Protein AF-A0A1G0P6M3-F1 (afdb_monomer_lite)

Structure (mmCIF, N/CA/C/O backbone):
data_AF-A0A1G0P6M3-F1
#
_entry.id   AF-A0A1G0P6M3-F1
#
loop_
_atom_site.group_PDB
_atom_site.id
_atom_site.type_symbol
_atom_site.label_atom_id
_atom_site.label_alt_id
_atom_site.label_comp_id
_atom_site.label_asym_id
_atom_site.label_entity_id
_atom_site.label_seq_id
_atom_site.pdbx_PDB_ins_code
_atom_site.Cartn_x
_atom_site.Cartn_y
_atom_site.Cartn_z
_atom_site.occupancy
_atom_site.B_iso_or_equiv
_atom_site.auth_seq_id
_atom_site.auth_comp_id
_atom_site.auth_asym_id
_atom_site.auth_atom_id
_atom_site.pdbx_PDB_model_num
ATOM 1 N N . MET A 1 1 ? -24.451 -35.781 43.330 1.00 34.53 1 MET A N 1
ATOM 2 C CA . MET A 1 1 ? -22.995 -35.915 43.121 1.00 34.53 1 MET A CA 1
ATOM 3 C C . MET A 1 1 ? -22.766 -36.505 41.735 1.00 34.53 1 MET A C 1
ATOM 5 O O . MET A 1 1 ? -23.291 -37.573 41.474 1.00 34.53 1 MET A O 1
ATOM 9 N N . PHE A 1 2 ? -22.020 -35.764 40.909 1.00 31.41 2 PHE A N 1
ATOM 10 C CA . PHE A 1 2 ? -21.260 -36.154 39.708 1.00 31.41 2 PHE A CA 1
ATOM 11 C C . PHE A 1 2 ? -21.960 -36.547 38.384 1.00 31.41 2 PHE A C 1
ATOM 13 O O . PHE A 1 2 ? -22.435 -37.658 38.202 1.00 31.41 2 PHE A O 1
ATOM 20 N N . LEU A 1 3 ? -21.919 -35.559 37.470 1.00 29.33 3 LEU A N 1
ATOM 21 C CA . LEU A 1 3 ? -21.536 -35.568 36.042 1.00 29.33 3 LEU A CA 1
ATOM 22 C C . LEU A 1 3 ? -21.858 -36.792 35.150 1.00 29.33 3 LEU A C 1
ATOM 24 O O . LEU A 1 3 ? -21.319 -37.871 35.391 1.00 29.33 3 LEU A O 1
ATOM 28 N N . PRO A 1 4 ? -22.514 -36.594 33.986 1.00 37.00 4 PRO A N 1
ATOM 29 C CA . PRO A 1 4 ? -22.271 -37.426 32.815 1.00 37.00 4 PRO A CA 1
ATOM 30 C C . PRO A 1 4 ? -20.978 -36.972 32.113 1.00 37.00 4 PRO A C 1
ATOM 32 O O . PRO A 1 4 ? -20.748 -35.782 31.882 1.00 37.00 4 PRO A O 1
ATOM 35 N N . ALA A 1 5 ? -20.110 -37.933 31.809 1.00 37.41 5 ALA A N 1
ATOM 36 C CA . ALA A 1 5 ? -18.807 -37.715 31.202 1.00 37.41 5 ALA A CA 1
ATOM 37 C C . ALA A 1 5 ? -18.913 -37.306 29.721 1.00 37.41 5 ALA A C 1
ATOM 39 O O . ALA A 1 5 ? -19.426 -38.043 28.886 1.00 37.41 5 ALA A O 1
ATOM 40 N N . LEU A 1 6 ? -18.384 -36.112 29.455 1.00 31.34 6 LEU A N 1
ATOM 41 C CA . LEU A 1 6 ? -17.618 -35.676 28.286 1.00 31.34 6 LEU A CA 1
ATOM 42 C C . LEU A 1 6 ? -18.072 -36.130 26.883 1.00 31.34 6 LEU A C 1
ATOM 44 O O . LEU A 1 6 ? -17.654 -37.142 26.328 1.00 31.34 6 LEU A O 1
ATOM 48 N N . LEU A 1 7 ? -18.825 -35.222 26.270 1.00 31.16 7 LEU A N 1
ATOM 49 C CA . LEU A 1 7 ? -18.953 -34.999 24.837 1.00 31.16 7 LEU A CA 1
ATOM 50 C C . LEU A 1 7 ? -17.569 -34.652 24.237 1.00 31.16 7 LEU A C 1
ATOM 52 O O . LEU A 1 7 ? -17.084 -33.538 24.423 1.00 31.16 7 LEU A O 1
ATOM 56 N N . ILE A 1 8 ? -16.925 -35.574 23.517 1.00 36.03 8 ILE A N 1
ATOM 57 C CA . ILE A 1 8 ? -15.799 -35.233 22.631 1.00 36.03 8 ILE A CA 1
ATOM 58 C C . ILE A 1 8 ? -16.368 -35.082 21.222 1.00 36.03 8 ILE A C 1
ATOM 60 O O . ILE A 1 8 ? -16.547 -36.050 20.485 1.00 36.03 8 ILE A O 1
ATOM 64 N N . ILE A 1 9 ? -16.682 -33.837 20.869 1.00 35.47 9 ILE A N 1
ATOM 65 C CA . ILE A 1 9 ? -16.852 -33.422 19.480 1.00 35.47 9 ILE A CA 1
ATOM 66 C C . ILE A 1 9 ? -15.465 -33.521 18.843 1.00 35.47 9 ILE A C 1
ATOM 68 O O . ILE A 1 9 ? -14.569 -32.738 19.156 1.00 35.47 9 ILE A O 1
ATOM 72 N N . LEU A 1 10 ? -15.293 -34.499 17.956 1.00 28.73 10 LEU A N 1
ATOM 73 C CA . LEU A 1 10 ? -14.217 -34.539 16.970 1.00 28.73 10 LEU A CA 1
ATOM 74 C C . LEU A 1 10 ? -14.401 -33.347 16.015 1.00 28.73 10 LEU A C 1
ATOM 76 O O . LEU A 1 10 ? -14.939 -33.474 14.918 1.00 28.73 10 LEU A O 1
ATOM 80 N N . LEU A 1 11 ? -13.967 -32.165 16.456 1.00 30.17 11 LEU A N 1
ATOM 81 C CA . LEU A 1 11 ? -13.560 -31.085 15.568 1.00 30.17 11 LEU A CA 1
ATOM 82 C C . LEU A 1 11 ? -12.305 -31.588 14.858 1.00 30.17 11 LEU A C 1
ATOM 84 O O . LEU A 1 11 ? -11.187 -31.468 15.358 1.00 30.17 11 LEU A O 1
ATOM 88 N N . GLY A 1 12 ? -12.520 -32.242 13.718 1.00 26.50 12 GLY A N 1
ATOM 89 C CA . GLY A 1 12 ? -11.465 -32.527 12.766 1.00 26.50 12 GLY A CA 1
ATOM 90 C C . GLY A 1 12 ? -10.834 -31.204 12.361 1.00 26.50 12 GLY A C 1
ATOM 91 O O . GLY A 1 12 ? -11.419 -30.438 11.599 1.00 26.50 12 GLY A O 1
ATOM 92 N N . PHE A 1 13 ? -9.653 -30.942 12.913 1.00 29.77 13 PHE A N 1
ATOM 93 C CA . PHE A 1 13 ? -8.708 -29.955 12.427 1.00 29.77 13 PHE A CA 1
ATOM 94 C C . PHE A 1 13 ? -8.372 -30.292 10.971 1.00 29.77 13 PHE A C 1
ATOM 96 O O . PHE A 1 13 ? -7.413 -31.004 10.689 1.00 29.77 13 PHE A O 1
ATOM 103 N N . TYR A 1 14 ? -9.167 -29.785 10.032 1.00 28.17 14 TYR A N 1
ATOM 104 C CA . TYR A 1 14 ? -8.679 -29.539 8.685 1.00 28.17 14 TYR A CA 1
ATOM 105 C C . TYR A 1 14 ? -7.839 -28.271 8.761 1.00 28.17 14 TYR A C 1
ATOM 107 O O . TYR A 1 14 ? -8.322 -27.152 8.606 1.00 28.17 14 TYR A O 1
ATOM 115 N N . THR A 1 15 ? -6.555 -28.461 9.049 1.00 30.02 15 THR A N 1
ATOM 116 C CA . THR A 1 15 ? -5.523 -27.538 8.593 1.00 30.02 15 THR A CA 1
ATOM 117 C C . THR A 1 15 ? -5.709 -27.394 7.086 1.00 30.02 15 THR A C 1
ATOM 119 O O . THR A 1 15 ? -5.548 -28.370 6.353 1.00 30.02 15 THR A O 1
ATOM 122 N N . ILE A 1 16 ? -6.121 -26.214 6.629 1.00 33.50 16 ILE A N 1
ATOM 123 C CA . ILE A 1 16 ? -6.192 -25.890 5.205 1.00 33.50 16 ILE A CA 1
ATOM 124 C C . ILE A 1 16 ? -4.749 -25.867 4.697 1.00 33.50 16 ILE A C 1
ATOM 126 O O . ILE A 1 16 ? -4.047 -24.867 4.801 1.00 33.50 16 ILE A O 1
ATOM 130 N N . THR A 1 17 ? -4.288 -27.014 4.215 1.00 34.75 17 THR A N 1
ATOM 131 C CA . THR A 1 17 ? -3.097 -27.146 3.385 1.00 34.75 17 THR A CA 1
ATOM 132 C C . THR A 1 17 ? -3.438 -26.624 1.993 1.00 34.75 17 THR A C 1
ATOM 134 O O . THR A 1 17 ? -4.327 -27.169 1.339 1.00 34.75 17 THR A O 1
ATOM 137 N N . ASP A 1 18 ? -2.754 -25.560 1.575 1.00 37.81 18 ASP A N 1
ATOM 138 C CA . ASP A 1 18 ? -2.438 -25.202 0.186 1.00 37.81 18 ASP A CA 1
ATOM 139 C C . ASP A 1 18 ? -3.505 -25.504 -0.882 1.00 37.81 18 ASP A C 1
ATOM 141 O O . ASP A 1 18 ? -3.275 -26.254 -1.833 1.00 37.81 18 ASP A O 1
ATOM 145 N N . TYR A 1 19 ? -4.670 -24.861 -0.790 1.00 30.41 19 TYR A N 1
ATOM 146 C CA . TYR A 1 19 ? -5.580 -24.801 -1.933 1.00 30.41 19 TYR A CA 1
ATOM 147 C C . TYR A 1 19 ? -5.098 -23.728 -2.924 1.00 30.41 19 TYR A C 1
ATOM 149 O O . TYR A 1 19 ? -5.388 -22.543 -2.760 1.00 30.41 19 TYR A O 1
ATOM 157 N N . LYS A 1 20 ? -4.365 -24.143 -3.966 1.00 29.14 20 LYS A N 1
ATOM 158 C CA . LYS A 1 20 ? -4.113 -23.327 -5.167 1.00 29.14 20 LYS A CA 1
ATOM 159 C C . L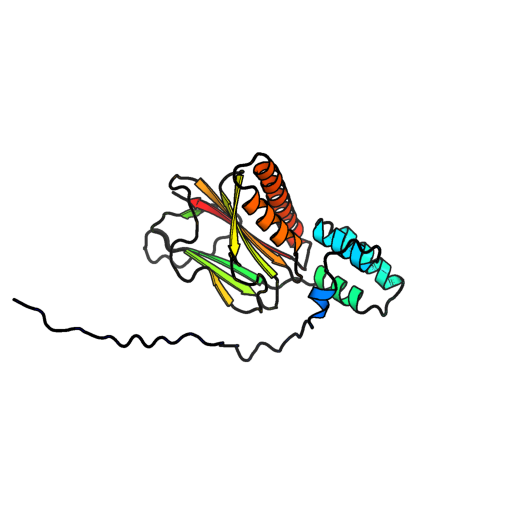YS A 1 20 ? -5.263 -23.531 -6.166 1.00 29.14 20 LYS A C 1
ATOM 161 O O . LYS A 1 20 ? -5.433 -24.648 -6.655 1.00 29.14 20 LYS A O 1
ATOM 166 N N . PRO A 1 21 ? -6.062 -22.499 -6.493 1.00 30.80 21 PRO A N 1
ATOM 167 C CA . PRO A 1 21 ? -7.111 -22.620 -7.500 1.00 30.80 21 PRO A CA 1
ATOM 168 C C . PRO A 1 21 ? -6.521 -22.924 -8.892 1.00 30.80 21 PRO A C 1
ATOM 170 O O . PRO A 1 21 ? -5.518 -22.314 -9.264 1.00 30.80 21 PRO A O 1
ATOM 173 N N . PRO A 1 22 ? -7.165 -23.781 -9.704 1.00 31.17 22 PRO A N 1
ATOM 174 C CA . PRO A 1 22 ? -6.645 -24.278 -10.987 1.00 31.17 22 PRO A CA 1
ATOM 175 C C . PRO A 1 22 ? -6.626 -23.256 -12.145 1.00 31.17 22 PRO A C 1
ATOM 177 O O . PRO A 1 22 ? -6.426 -23.638 -13.292 1.00 31.17 22 PRO A O 1
ATOM 180 N N . TRP A 1 23 ? -6.824 -21.965 -11.867 1.00 36.28 23 TRP A N 1
ATOM 181 C CA . TRP A 1 23 ? -6.894 -20.889 -12.873 1.00 36.28 23 TRP A CA 1
ATOM 182 C C . TRP A 1 23 ? -5.759 -19.869 -12.751 1.00 36.28 23 TRP A C 1
ATOM 184 O O . TRP A 1 23 ? -5.733 -18.887 -13.488 1.00 36.28 23 TRP A O 1
ATOM 194 N N . VAL A 1 24 ? -4.831 -20.077 -11.815 1.00 31.64 24 VAL A N 1
ATOM 195 C CA . VAL A 1 24 ? -3.578 -19.325 -11.785 1.00 31.64 24 VAL A CA 1
ATOM 196 C C . VAL A 1 24 ? -2.659 -19.995 -12.800 1.00 31.64 24 VAL A C 1
ATOM 198 O O . VAL A 1 24 ? -1.843 -20.843 -12.454 1.00 31.64 24 VAL A O 1
ATOM 201 N N . GLU A 1 25 ? -2.829 -19.664 -14.082 1.00 28.89 25 GLU A N 1
ATOM 202 C CA . GLU A 1 25 ? -1.683 -19.748 -14.981 1.00 28.89 25 GLU A CA 1
ATOM 203 C C . GLU A 1 25 ? -0.606 -18.880 -14.342 1.00 28.89 25 GLU A C 1
ATOM 205 O O . GLU A 1 25 ? -0.812 -17.682 -14.129 1.00 28.89 25 GLU A O 1
ATOM 210 N N . ASP A 1 26 ? 0.496 -19.518 -13.950 1.00 33.72 26 ASP A N 1
ATOM 211 C CA . ASP A 1 26 ? 1.680 -18.853 -13.446 1.00 33.72 26 ASP A CA 1
ATOM 212 C C . ASP A 1 26 ? 2.116 -17.830 -14.501 1.00 33.72 26 ASP A C 1
ATOM 214 O O . ASP A 1 26 ? 2.904 -18.125 -15.405 1.00 33.72 26 ASP A O 1
ATOM 218 N N . ALA A 1 27 ? 1.641 -16.591 -14.376 1.00 33.53 27 ALA A N 1
ATOM 219 C CA . ALA A 1 27 ? 2.378 -15.448 -14.857 1.00 33.53 27 ALA A CA 1
ATOM 220 C C . ALA A 1 27 ? 3.661 -15.447 -14.026 1.00 33.53 27 ALA A C 1
ATOM 222 O O . ALA A 1 27 ? 3.744 -14.819 -12.971 1.00 33.53 27 ALA A O 1
ATOM 223 N N . LYS A 1 28 ? 4.634 -16.249 -14.474 1.00 30.81 28 LYS A N 1
ATOM 224 C CA . LYS A 1 28 ? 6.001 -16.278 -13.980 1.00 30.81 28 LYS A CA 1
ATOM 225 C C . LYS A 1 28 ? 6.575 -14.891 -14.222 1.00 30.81 28 LYS A C 1
ATOM 227 O O . LYS A 1 28 ? 7.285 -14.653 -15.194 1.00 30.81 28 LYS A O 1
ATOM 232 N N . ILE A 1 29 ? 6.291 -13.973 -13.308 1.00 38.84 29 ILE A N 1
ATOM 233 C CA . ILE A 1 29 ? 7.259 -12.959 -12.940 1.00 38.84 29 ILE A CA 1
ATOM 234 C C . ILE A 1 29 ? 8.379 -13.780 -12.306 1.00 38.84 29 ILE A C 1
ATOM 236 O O . ILE A 1 29 ? 8.325 -14.146 -11.136 1.00 38.84 29 ILE A O 1
ATOM 240 N N . THR A 1 30 ? 9.317 -14.222 -13.141 1.00 36.12 30 THR A N 1
ATOM 241 C CA . THR A 1 30 ? 10.581 -14.788 -12.678 1.00 36.12 30 THR A CA 1
ATOM 242 C C . THR A 1 30 ? 11.175 -13.853 -11.628 1.00 36.12 30 THR A C 1
ATOM 244 O O . THR A 1 30 ? 11.128 -12.643 -11.848 1.00 36.12 30 THR A O 1
ATOM 247 N N . ASP A 1 31 ? 11.775 -14.420 -10.574 1.00 46.91 31 ASP A N 1
ATOM 248 C CA . ASP A 1 31 ? 12.555 -13.821 -9.458 1.00 46.91 31 ASP A CA 1
ATOM 249 C C . ASP A 1 31 ? 13.459 -12.614 -9.785 1.00 46.91 31 ASP A C 1
ATOM 251 O O . ASP A 1 31 ? 14.025 -11.986 -8.899 1.00 46.91 31 ASP A O 1
ATOM 255 N N . LYS A 1 32 ? 13.628 -12.267 -11.061 1.00 39.59 32 LYS A N 1
ATOM 256 C CA . LYS A 1 32 ? 14.423 -11.138 -11.534 1.00 39.59 32 LYS A CA 1
ATOM 257 C C . LYS A 1 32 ? 13.950 -9.786 -10.994 1.00 39.59 32 LYS A C 1
ATOM 259 O O . LYS A 1 32 ? 14.778 -8.896 -10.874 1.00 39.59 32 LYS A O 1
ATOM 264 N N . SER A 1 33 ? 12.670 -9.615 -10.647 1.00 43.09 33 SER A N 1
ATOM 265 C CA . SER A 1 33 ? 12.172 -8.357 -10.060 1.00 43.09 33 SER A CA 1
ATOM 266 C C . SER A 1 33 ? 12.866 -8.001 -8.746 1.00 43.09 33 SER A C 1
ATOM 268 O O . SER A 1 33 ? 13.212 -6.843 -8.526 1.00 43.09 33 SER A O 1
ATOM 270 N N . ASP A 1 34 ? 13.108 -9.010 -7.911 1.00 45.16 34 ASP A N 1
ATOM 271 C CA . ASP A 1 34 ? 13.634 -8.845 -6.552 1.00 45.16 34 ASP A CA 1
ATOM 272 C C . ASP A 1 34 ? 15.156 -8.605 -6.578 1.00 45.16 34 ASP A C 1
ATOM 274 O O . ASP A 1 34 ? 15.737 -8.062 -5.637 1.00 45.16 34 ASP A O 1
ATOM 278 N N . VAL A 1 35 ? 15.794 -8.975 -7.696 1.00 42.69 35 VAL A N 1
ATOM 279 C CA . VAL A 1 35 ? 17.211 -8.724 -7.992 1.00 42.69 35 VAL A CA 1
ATOM 280 C C . VAL A 1 35 ? 17.433 -7.300 -8.509 1.00 42.69 35 VAL A C 1
ATOM 282 O O . VAL A 1 35 ? 18.453 -6.696 -8.188 1.00 42.69 35 VAL A O 1
ATOM 285 N N . ILE A 1 36 ? 16.497 -6.751 -9.293 1.00 48.56 36 ILE A N 1
ATOM 286 C CA . ILE A 1 36 ? 16.677 -5.442 -9.947 1.00 48.56 36 ILE A CA 1
ATOM 287 C C . ILE A 1 36 ? 16.557 -4.283 -8.942 1.00 48.56 36 ILE A C 1
ATOM 289 O O . ILE A 1 36 ? 17.289 -3.306 -9.065 1.00 48.56 36 ILE A O 1
ATOM 293 N N . ILE A 1 37 ? 15.695 -4.403 -7.924 1.00 50.09 37 ILE A N 1
ATOM 294 C CA . ILE A 1 37 ? 15.527 -3.393 -6.863 1.00 50.09 37 ILE A CA 1
ATOM 295 C C . ILE A 1 37 ? 16.204 -3.901 -5.582 1.00 50.09 37 ILE A C 1
ATOM 297 O O . ILE A 1 37 ? 15.561 -4.247 -4.589 1.00 50.09 37 ILE A O 1
ATOM 301 N N . SER A 1 38 ? 17.530 -4.036 -5.621 1.00 42.09 38 SER A N 1
ATOM 302 C CA . SER A 1 38 ? 18.326 -4.417 -4.450 1.00 42.09 38 SER A CA 1
ATOM 303 C C . SER A 1 38 ? 19.105 -3.215 -3.909 1.00 42.09 38 SER A C 1
ATOM 305 O O . SER A 1 38 ? 19.651 -2.424 -4.675 1.00 42.09 38 SER A O 1
ATOM 307 N N . ASN A 1 39 ? 19.110 -3.060 -2.580 1.00 44.56 39 ASN A N 1
ATOM 308 C CA . ASN A 1 39 ? 19.741 -1.946 -1.872 1.00 44.56 39 ASN A CA 1
ATOM 309 C C . ASN A 1 39 ? 21.261 -1.948 -2.080 1.00 44.56 39 ASN A C 1
ATOM 311 O O . ASN A 1 39 ? 22.001 -2.596 -1.340 1.00 44.56 39 ASN A O 1
ATOM 315 N N . SER A 1 40 ? 21.729 -1.163 -3.039 1.00 41.22 40 SER A N 1
ATOM 316 C CA . SER A 1 40 ? 23.087 -0.633 -3.036 1.00 41.22 40 SER A CA 1
ATOM 317 C C . SER A 1 40 ? 23.092 0.725 -3.720 1.00 41.22 40 SER A C 1
ATOM 319 O O . SER A 1 40 ? 22.383 0.911 -4.707 1.00 41.22 40 SER A O 1
ATOM 321 N N . GLU A 1 41 ? 23.901 1.656 -3.208 1.00 49.25 41 GLU A N 1
ATOM 322 C CA . GLU A 1 41 ? 24.341 2.846 -3.942 1.00 49.25 41 GLU A CA 1
ATOM 323 C C . GLU A 1 41 ? 25.134 2.387 -5.175 1.00 49.25 41 GLU A C 1
ATOM 325 O O . GLU A 1 41 ? 26.362 2.350 -5.193 1.00 49.25 41 GLU A O 1
ATOM 330 N N . ASP A 1 42 ? 24.407 1.935 -6.188 1.00 56.41 42 ASP A N 1
ATOM 331 C CA . ASP A 1 42 ? 24.940 1.576 -7.483 1.00 56.41 42 ASP A CA 1
ATOM 332 C C . ASP A 1 42 ? 24.742 2.777 -8.410 1.00 56.41 42 ASP A C 1
ATOM 334 O O . ASP A 1 42 ? 23.632 3.282 -8.587 1.00 56.41 42 ASP A O 1
ATOM 338 N N . ASN A 1 43 ? 25.842 3.253 -8.993 1.00 61.06 43 ASN A N 1
ATOM 339 C CA . ASN A 1 43 ? 25.828 4.345 -9.965 1.00 61.06 43 ASN A CA 1
ATOM 340 C C . ASN A 1 43 ? 25.314 3.897 -11.346 1.00 61.06 43 ASN A C 1
ATOM 342 O O . ASN A 1 43 ? 25.282 4.708 -12.278 1.00 61.06 43 ASN A O 1
ATOM 346 N N . SER A 1 44 ? 24.924 2.627 -11.498 1.00 72.12 44 SER A N 1
ATOM 347 C CA . SER A 1 44 ? 24.223 2.123 -12.676 1.00 72.12 44 SER A CA 1
ATOM 348 C C . SER A 1 44 ? 22.872 2.819 -12.892 1.00 72.12 44 SER A C 1
ATOM 350 O O . SER A 1 44 ? 22.247 3.349 -11.971 1.00 72.12 44 SER A O 1
ATOM 352 N N . VAL A 1 45 ? 22.390 2.789 -14.137 1.00 73.50 45 VAL A N 1
ATOM 353 C CA . VAL A 1 45 ? 21.060 3.304 -14.514 1.00 73.50 45 VAL A CA 1
ATOM 354 C C . VAL A 1 45 ? 19.964 2.636 -13.670 1.00 73.50 45 VAL A C 1
ATOM 356 O O . VAL A 1 45 ? 19.078 3.308 -13.152 1.00 73.50 45 VAL A O 1
ATOM 359 N N . THR A 1 46 ? 20.072 1.327 -13.428 1.00 70.31 46 THR A N 1
ATOM 360 C CA . THR A 1 46 ? 19.158 0.561 -12.565 1.00 70.31 46 THR A CA 1
ATOM 361 C C . THR A 1 46 ? 19.216 0.977 -11.092 1.00 70.31 46 THR A C 1
ATOM 363 O O . THR A 1 46 ? 18.174 1.016 -10.433 1.00 70.31 46 THR A O 1
ATOM 366 N N . GLY A 1 47 ? 20.394 1.347 -10.579 1.00 72.31 47 GLY A N 1
ATOM 367 C CA . GLY A 1 47 ? 20.548 1.879 -9.223 1.00 72.31 47 GLY A CA 1
ATOM 368 C C . GLY A 1 47 ? 19.891 3.252 -9.055 1.00 72.31 47 GLY A C 1
ATOM 369 O O . GLY A 1 47 ? 19.149 3.473 -8.097 1.00 72.31 47 GLY A O 1
ATOM 370 N N . LYS A 1 48 ? 20.054 4.148 -10.039 1.00 79.25 48 LYS A N 1
ATOM 371 C CA . LYS A 1 48 ? 19.355 5.448 -10.064 1.00 79.25 48 LYS A CA 1
ATOM 372 C C . LYS A 1 48 ? 17.836 5.291 -10.106 1.00 79.25 48 LYS A C 1
ATOM 374 O O . LYS A 1 48 ? 17.145 5.917 -9.308 1.00 79.25 48 LYS A O 1
ATOM 379 N N . ILE A 1 49 ? 17.325 4.422 -10.980 1.00 81.38 49 ILE A N 1
ATOM 380 C CA . ILE A 1 49 ? 15.887 4.126 -11.075 1.00 81.38 49 ILE A CA 1
ATOM 381 C C . ILE A 1 49 ? 15.353 3.598 -9.739 1.00 81.38 49 ILE A C 1
ATOM 383 O O . ILE A 1 49 ? 14.302 4.037 -9.276 1.00 81.38 49 ILE A O 1
ATOM 387 N N . SER A 1 50 ? 16.092 2.696 -9.091 1.00 74.94 50 SER A N 1
ATOM 388 C CA . SER A 1 50 ? 15.709 2.149 -7.785 1.00 74.94 50 SER A CA 1
ATOM 389 C C . SER A 1 50 ? 15.643 3.231 -6.704 1.00 74.94 50 SER A C 1
ATOM 391 O O . SER A 1 50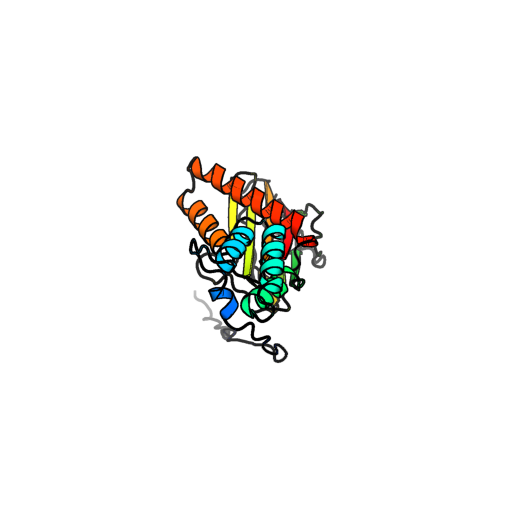 ? 14.702 3.234 -5.911 1.00 74.94 50 SER A O 1
ATOM 393 N N . ASN A 1 51 ? 16.577 4.189 -6.706 1.00 76.31 51 ASN A N 1
ATOM 394 C CA . ASN A 1 51 ? 16.542 5.339 -5.799 1.00 76.31 51 ASN A CA 1
ATOM 395 C C . ASN A 1 51 ? 15.316 6.229 -6.051 1.00 76.31 51 ASN A C 1
ATOM 397 O O . ASN A 1 51 ? 14.613 6.559 -5.103 1.00 76.31 51 ASN A O 1
ATOM 401 N N . PHE A 1 52 ? 14.994 6.544 -7.309 1.00 81.69 52 PHE A N 1
ATOM 402 C CA . PHE A 1 52 ? 13.788 7.316 -7.629 1.00 81.69 52 PHE A CA 1
ATOM 403 C C . PHE A 1 52 ? 12.504 6.607 -7.173 1.00 81.69 52 PHE A C 1
ATOM 405 O O . PHE A 1 52 ? 11.637 7.226 -6.559 1.00 81.69 52 PHE A O 1
ATOM 412 N N . ILE A 1 53 ? 12.397 5.291 -7.388 1.00 77.88 53 ILE A N 1
ATOM 413 C CA . ILE A 1 53 ? 11.262 4.480 -6.910 1.00 77.88 53 ILE A CA 1
ATOM 414 C C . ILE A 1 53 ? 11.173 4.509 -5.377 1.00 77.88 53 ILE A C 1
ATOM 416 O O . ILE A 1 53 ? 10.089 4.732 -4.818 1.00 77.88 53 ILE A O 1
ATOM 420 N N . ARG A 1 54 ? 12.308 4.314 -4.693 1.00 72.44 54 ARG A N 1
ATOM 421 C CA . ARG A 1 54 ? 12.407 4.417 -3.231 1.00 72.44 54 ARG A CA 1
ATOM 422 C C . ARG A 1 54 ? 11.926 5.777 -2.751 1.00 72.44 54 ARG A C 1
ATOM 424 O O . ARG A 1 54 ? 11.135 5.838 -1.814 1.00 72.44 54 ARG A O 1
ATOM 431 N N . ASP A 1 55 ? 12.350 6.849 -3.404 1.00 72.69 55 ASP A N 1
ATOM 432 C CA . ASP A 1 55 ? 12.084 8.223 -2.977 1.00 72.69 55 ASP A CA 1
ATOM 433 C C . ASP A 1 55 ? 10.694 8.717 -3.428 1.00 72.69 55 ASP A C 1
ATOM 435 O O . ASP A 1 55 ? 10.174 9.697 -2.896 1.00 72.69 55 ASP A O 1
ATOM 439 N N . GLY A 1 56 ? 9.994 7.925 -4.254 1.00 71.88 56 GLY A N 1
ATOM 440 C CA . GLY A 1 56 ? 8.609 8.182 -4.680 1.00 71.88 56 GLY A CA 1
ATOM 441 C C . GLY A 1 56 ? 8.537 9.142 -5.855 1.00 71.88 56 GLY A C 1
ATOM 442 O O . GLY A 1 56 ? 7.500 9.747 -6.114 1.00 71.88 56 GLY A O 1
ATOM 443 N N . GLU A 1 57 ? 9.661 9.283 -6.549 1.00 79.50 57 GLU A N 1
ATOM 444 C CA . GLU A 1 57 ? 9.869 10.124 -7.715 1.00 79.50 57 GLU A CA 1
ATOM 445 C C . GLU A 1 57 ? 9.619 9.288 -8.982 1.00 79.50 57 GLU A C 1
ATOM 447 O O . GLU A 1 57 ? 10.501 9.084 -9.816 1.00 79.50 57 GLU A O 1
ATOM 452 N N . TYR A 1 58 ? 8.405 8.745 -9.113 1.00 79.69 58 TYR A N 1
ATOM 453 C CA . TYR A 1 58 ? 8.057 7.787 -10.172 1.00 79.69 58 TYR A CA 1
ATOM 454 C C . TYR A 1 58 ? 8.194 8.350 -11.586 1.00 79.69 58 TYR A C 1
ATOM 456 O O . TYR A 1 58 ? 8.613 7.627 -12.490 1.00 79.69 58 TYR A O 1
ATOM 464 N N . ASP A 1 59 ? 7.916 9.640 -11.767 1.00 83.75 59 ASP A N 1
ATOM 465 C CA . ASP A 1 59 ? 8.117 10.326 -13.044 1.00 83.75 59 ASP A CA 1
ATOM 466 C C . ASP A 1 59 ? 9.595 10.341 -13.448 1.00 83.75 59 ASP A C 1
ATOM 468 O O . ASP A 1 59 ? 9.926 10.087 -14.607 1.00 83.75 59 ASP A O 1
ATOM 472 N N . LEU A 1 60 ? 10.498 10.583 -12.490 1.00 87.00 60 LEU A N 1
ATOM 473 C CA . LEU A 1 60 ? 11.942 10.555 -12.735 1.00 87.00 60 LEU A CA 1
ATOM 474 C C . LEU A 1 60 ? 12.424 9.130 -13.018 1.00 87.00 60 LEU A C 1
ATOM 476 O O . LEU A 1 60 ? 13.226 8.921 -13.929 1.00 87.00 60 LEU A O 1
ATOM 480 N N . ALA A 1 61 ? 11.881 8.136 -12.307 1.00 86.75 61 ALA A N 1
ATOM 481 C CA . ALA A 1 61 ? 12.150 6.727 -12.585 1.00 86.75 61 ALA A CA 1
ATOM 482 C C . ALA A 1 61 ? 11.745 6.340 -14.019 1.00 86.75 61 ALA A C 1
ATOM 484 O O . ALA A 1 61 ? 12.531 5.715 -14.731 1.00 86.75 61 ALA A O 1
ATOM 485 N N . LEU A 1 62 ? 10.546 6.736 -14.461 1.00 88.38 62 LEU A N 1
ATOM 486 C CA . LEU A 1 62 ? 10.054 6.474 -15.816 1.00 88.38 62 LEU A CA 1
ATOM 487 C C . LEU A 1 62 ? 10.904 7.168 -16.884 1.00 88.38 62 LEU A C 1
ATOM 489 O O . LEU A 1 62 ? 11.287 6.521 -17.859 1.00 88.38 62 LEU A O 1
ATOM 493 N N . GLN A 1 63 ? 11.258 8.440 -16.683 1.00 91.31 63 GLN A N 1
ATOM 494 C CA . GLN A 1 63 ? 12.127 9.175 -17.608 1.00 91.31 63 GLN A CA 1
ATOM 495 C C . GLN A 1 63 ? 13.491 8.495 -17.777 1.00 91.31 63 GLN A C 1
ATOM 497 O O . GLN A 1 63 ? 13.972 8.342 -18.902 1.00 91.31 63 GLN A O 1
ATOM 502 N N . GLU A 1 64 ? 14.103 8.048 -16.678 1.00 91.25 64 GLU A N 1
ATOM 503 C CA . GLU A 1 64 ? 15.401 7.369 -16.718 1.00 91.25 64 GLU A CA 1
ATOM 504 C C . GLU A 1 64 ? 15.305 6.004 -17.426 1.00 91.25 64 GLU A C 1
ATOM 506 O O . GLU A 1 64 ? 16.170 5.664 -18.237 1.00 91.25 64 GLU A O 1
ATOM 511 N N . ILE A 1 65 ? 14.217 5.253 -17.208 1.00 89.56 65 ILE A N 1
ATOM 512 C CA . ILE A 1 65 ? 13.942 4.000 -17.931 1.00 89.56 65 ILE A CA 1
ATOM 513 C C . ILE A 1 65 ? 13.797 4.253 -19.436 1.00 89.56 65 ILE A C 1
ATOM 515 O O . ILE A 1 65 ? 14.395 3.537 -20.242 1.00 89.56 65 ILE A O 1
ATOM 519 N N . GLU A 1 66 ? 13.014 5.257 -19.833 1.00 92.50 66 GLU A N 1
ATOM 520 C CA . GLU A 1 66 ? 12.799 5.594 -21.243 1.00 92.50 66 GLU A CA 1
ATOM 521 C C . GLU A 1 66 ? 14.091 6.032 -21.934 1.00 92.50 66 GLU A C 1
ATOM 523 O O . GLU A 1 66 ? 14.330 5.662 -23.085 1.00 92.50 66 GLU A O 1
ATOM 528 N N . ASN A 1 67 ? 14.938 6.800 -21.247 1.00 92.56 67 ASN A N 1
ATOM 529 C CA . ASN A 1 67 ? 16.238 7.205 -21.772 1.00 92.56 67 ASN A CA 1
ATOM 530 C C . ASN A 1 67 ? 17.168 5.999 -21.940 1.00 92.56 67 ASN A C 1
ATOM 532 O O . ASN A 1 67 ? 17.721 5.812 -23.025 1.00 92.56 67 ASN A O 1
ATOM 536 N N . GLY A 1 68 ? 17.250 5.120 -20.938 1.00 89.00 68 GLY A N 1
ATOM 537 C CA . GLY A 1 68 ? 18.032 3.887 -21.041 1.00 89.00 68 GLY A CA 1
ATOM 538 C C . GLY A 1 68 ? 17.548 2.957 -22.162 1.00 89.00 68 GLY A C 1
ATOM 539 O O . GLY A 1 68 ? 18.363 2.368 -22.866 1.00 89.00 68 GLY A O 1
ATOM 540 N N . LEU A 1 69 ? 16.234 2.874 -22.405 1.00 90.88 69 LEU A N 1
ATOM 541 C CA . LEU A 1 69 ? 15.666 2.091 -23.514 1.00 90.88 69 LEU A CA 1
ATOM 542 C C . LEU A 1 69 ? 15.886 2.723 -24.896 1.00 90.88 69 LEU A C 1
ATOM 544 O O . LEU A 1 69 ? 15.837 2.002 -25.893 1.00 90.88 69 LEU A O 1
ATOM 548 N N . LYS A 1 70 ? 16.119 4.040 -24.990 1.00 93.50 70 LYS A N 1
ATOM 549 C CA . LYS A 1 70 ? 16.545 4.683 -26.248 1.00 93.50 70 LYS A CA 1
ATOM 550 C C . LYS A 1 70 ? 17.993 4.327 -26.586 1.00 93.50 70 LYS A C 1
ATOM 552 O O . LYS A 1 70 ? 18.301 4.143 -27.761 1.00 93.50 70 LYS A O 1
ATOM 557 N N . GLU A 1 71 ? 18.856 4.236 -25.576 1.00 91.88 71 GLU A N 1
ATOM 558 C CA . GLU A 1 71 ? 20.276 3.893 -25.735 1.00 91.88 71 GLU A CA 1
ATOM 559 C C . GLU A 1 71 ? 20.492 2.392 -25.972 1.00 91.88 71 GLU A C 1
ATOM 561 O O . GLU A 1 71 ? 21.236 2.013 -26.877 1.00 91.88 71 GLU A O 1
ATOM 566 N N . ASP A 1 72 ? 19.796 1.538 -25.216 1.00 90.44 72 ASP A N 1
ATOM 567 C CA . ASP A 1 72 ? 19.790 0.082 -25.385 1.00 90.44 72 ASP A CA 1
ATOM 568 C C . ASP A 1 72 ? 18.349 -0.466 -25.445 1.00 90.44 72 ASP A C 1
ATOM 570 O O . ASP A 1 72 ? 17.794 -0.945 -24.447 1.00 90.44 72 ASP A O 1
ATOM 574 N N . PRO A 1 73 ? 17.728 -0.474 -26.641 1.00 91.94 73 PRO A N 1
ATOM 575 C CA . PRO A 1 73 ? 16.383 -1.011 -26.827 1.00 91.94 73 PRO A CA 1
ATOM 576 C C . PRO A 1 73 ? 16.265 -2.515 -26.568 1.00 91.94 73 PRO A C 1
ATOM 578 O O . PRO A 1 73 ? 15.145 -3.035 -26.535 1.00 91.94 73 PRO A O 1
ATOM 581 N N . ALA A 1 74 ? 17.371 -3.258 -26.445 1.00 89.31 74 ALA A N 1
ATOM 582 C CA . ALA A 1 74 ? 17.352 -4.694 -26.178 1.00 89.31 74 ALA A CA 1
ATOM 583 C C . ALA A 1 74 ? 17.339 -5.013 -24.675 1.00 89.31 74 ALA A C 1
ATOM 585 O O . ALA A 1 74 ? 16.962 -6.134 -24.321 1.00 89.31 74 ALA A O 1
ATOM 586 N N . ASN A 1 75 ? 17.651 -4.039 -23.814 1.00 84.06 75 ASN A N 1
ATOM 587 C CA . ASN A 1 75 ? 17.768 -4.218 -22.372 1.00 84.06 75 ASN A CA 1
ATOM 588 C C . ASN A 1 75 ? 16.498 -4.836 -21.755 1.00 84.06 75 ASN A C 1
ATOM 590 O O . ASN A 1 75 ? 15.425 -4.224 -21.730 1.00 84.06 75 ASN A O 1
ATOM 594 N N . SER A 1 76 ? 16.600 -6.077 -21.269 1.00 83.38 76 SER A N 1
ATOM 595 C CA . SER A 1 76 ? 15.454 -6.800 -20.707 1.00 83.38 76 SER A CA 1
ATOM 596 C C . SER A 1 76 ? 14.987 -6.221 -19.378 1.00 83.38 76 SER A C 1
ATOM 598 O O . SER A 1 76 ? 13.790 -6.237 -19.098 1.00 83.38 76 SER A O 1
ATOM 600 N N . ASP A 1 77 ? 15.911 -5.704 -18.575 1.00 80.88 77 ASP A N 1
ATOM 601 C CA . ASP A 1 77 ? 15.635 -5.293 -17.201 1.00 80.88 77 ASP A CA 1
ATOM 602 C C . ASP A 1 77 ? 14.897 -3.954 -17.191 1.00 80.88 77 ASP A C 1
ATOM 604 O O . ASP A 1 77 ? 13.873 -3.812 -16.521 1.00 80.88 77 ASP A O 1
ATOM 608 N N . LEU A 1 78 ? 15.310 -3.019 -18.054 1.00 84.06 78 LEU A N 1
ATOM 609 C CA . LEU A 1 78 ? 14.591 -1.762 -18.265 1.00 84.06 78 LEU A CA 1
ATOM 610 C C . LEU A 1 78 ? 13.184 -1.981 -18.838 1.00 84.06 78 LEU A C 1
ATOM 612 O O . LEU A 1 78 ? 12.247 -1.299 -18.431 1.00 84.06 78 LEU A O 1
ATOM 616 N N . LYS A 1 79 ? 12.983 -2.969 -19.723 1.00 84.69 79 LYS A N 1
ATOM 617 C CA . LYS A 1 79 ? 11.636 -3.326 -20.218 1.00 84.69 79 LYS A CA 1
ATOM 618 C C . LYS A 1 79 ? 10.736 -3.875 -19.115 1.00 84.69 79 LYS A C 1
ATOM 620 O O . LYS A 1 79 ? 9.535 -3.582 -19.094 1.00 84.69 79 LYS A O 1
ATOM 625 N N . ILE A 1 80 ? 11.301 -4.681 -18.216 1.00 81.69 80 ILE A N 1
ATOM 626 C CA . ILE A 1 80 ? 10.584 -5.214 -17.054 1.00 81.69 80 ILE A CA 1
ATOM 627 C C . ILE A 1 80 ? 10.176 -4.059 -16.135 1.00 81.69 80 ILE A C 1
ATOM 629 O O . ILE A 1 80 ? 8.991 -3.941 -15.824 1.00 81.69 80 ILE A O 1
ATOM 633 N N . LEU A 1 81 ? 11.110 -3.171 -15.782 1.00 79.94 81 LEU A N 1
ATOM 634 C CA . LEU A 1 81 ? 10.841 -1.992 -14.950 1.00 79.94 81 LEU A CA 1
ATOM 635 C C . LEU A 1 81 ? 9.803 -1.059 -15.584 1.00 79.94 81 LEU A C 1
ATOM 637 O O . LEU A 1 81 ? 8.843 -0.664 -14.923 1.00 79.94 81 LEU A O 1
ATOM 641 N N . HIS A 1 82 ? 9.932 -0.787 -16.885 1.00 85.31 82 HIS A N 1
ATOM 642 C CA . HIS A 1 82 ? 8.955 0.000 -17.635 1.00 85.31 82 HIS A CA 1
ATOM 643 C C . HIS A 1 82 ? 7.555 -0.606 -17.512 1.00 85.31 82 HIS A C 1
ATOM 645 O O . HIS A 1 82 ? 6.593 0.078 -17.173 1.00 85.31 82 HIS A O 1
ATOM 651 N N . THR A 1 83 ? 7.431 -1.917 -17.736 1.00 81.19 83 THR A N 1
ATOM 652 C CA . THR A 1 83 ? 6.149 -2.626 -17.608 1.00 81.19 83 THR A CA 1
ATOM 653 C C . THR A 1 83 ? 5.609 -2.557 -16.181 1.00 81.19 83 THR A C 1
ATOM 655 O O . THR A 1 83 ? 4.399 -2.437 -15.990 1.00 81.19 83 THR A O 1
ATOM 658 N N . MET A 1 84 ? 6.484 -2.624 -15.174 1.00 78.38 84 MET A N 1
ATOM 659 C CA . MET A 1 84 ? 6.071 -2.577 -13.775 1.00 78.38 84 MET A CA 1
ATOM 660 C C . MET A 1 84 ? 5.459 -1.239 -13.379 1.00 78.38 84 MET A C 1
ATOM 662 O O . MET A 1 84 ? 4.465 -1.234 -12.655 1.00 78.38 84 MET A O 1
ATOM 666 N N . LEU A 1 85 ? 6.026 -0.136 -13.869 1.00 79.50 85 LEU A N 1
ATOM 667 C CA . LEU A 1 85 ? 5.556 1.211 -13.555 1.00 79.50 85 LEU A CA 1
ATOM 668 C C . LEU A 1 85 ? 4.379 1.650 -14.435 1.00 79.50 85 LEU A C 1
ATOM 670 O O . LEU A 1 85 ? 3.539 2.412 -13.973 1.00 79.50 85 LEU A O 1
ATOM 674 N N . THR A 1 86 ? 4.258 1.133 -15.662 1.00 79.62 86 THR A N 1
ATOM 675 C CA . THR A 1 86 ? 3.229 1.579 -16.626 1.00 79.62 86 THR A CA 1
ATOM 676 C C . THR A 1 86 ? 1.974 0.702 -16.689 1.00 79.62 86 THR A C 1
ATOM 678 O O . THR A 1 86 ? 0.946 1.134 -17.215 1.00 79.62 86 THR A O 1
ATOM 681 N N . LYS A 1 87 ? 1.992 -0.522 -16.140 1.00 80.88 87 LYS A N 1
ATOM 682 C CA . LYS A 1 87 ? 0.824 -1.422 -16.155 1.00 80.88 87 LYS A CA 1
ATOM 683 C C . LYS A 1 87 ? 0.036 -1.387 -14.846 1.00 80.88 87 LYS A C 1
ATOM 685 O O . LYS A 1 87 ? 0.561 -1.748 -13.793 1.00 80.88 87 LYS A O 1
ATOM 690 N N . LYS A 1 88 ? -1.269 -1.090 -14.951 1.00 80.75 88 LYS A N 1
ATOM 691 C CA . LYS A 1 88 ? -2.174 -0.990 -13.795 1.00 80.75 88 LYS A CA 1
ATOM 692 C C . LYS A 1 88 ? -2.190 -2.279 -12.970 1.00 80.75 88 LYS A C 1
ATOM 694 O O . LYS A 1 88 ? -2.497 -3.343 -13.513 1.00 80.75 88 LYS A O 1
ATOM 699 N N . LEU A 1 89 ? -1.872 -2.176 -11.683 1.00 82.44 89 LEU A N 1
ATOM 700 C CA . LEU A 1 89 ? -1.975 -3.240 -10.695 1.00 82.44 89 LEU A CA 1
ATOM 701 C C . LEU A 1 89 ? -3.455 -3.537 -10.451 1.00 82.44 89 LEU A C 1
ATOM 703 O O . LEU A 1 89 ? -4.227 -2.661 -10.057 1.00 82.44 89 LEU A O 1
ATOM 707 N N . LYS A 1 90 ? -3.867 -4.773 -10.735 1.00 84.50 90 LYS A N 1
ATOM 708 C CA . LYS A 1 90 ? -5.260 -5.197 -10.560 1.00 84.50 90 LYS A CA 1
ATOM 709 C C . LYS A 1 90 ? -5.453 -5.799 -9.178 1.00 84.50 90 LYS A C 1
ATOM 711 O O . LYS A 1 90 ? -5.197 -6.986 -8.970 1.00 84.50 90 LYS A O 1
ATOM 716 N N . ILE A 1 91 ? -5.948 -4.980 -8.261 1.00 84.00 91 ILE A N 1
ATOM 717 C CA . ILE A 1 91 ? -6.269 -5.385 -6.900 1.00 84.00 91 ILE A CA 1
ATOM 718 C C . ILE A 1 91 ? -7.511 -4.640 -6.411 1.00 84.00 91 ILE A C 1
ATOM 720 O O . ILE A 1 91 ? -7.670 -3.450 -6.665 1.00 84.00 91 ILE A O 1
ATOM 724 N N . ASP A 1 92 ? -8.394 -5.366 -5.733 1.00 85.38 92 ASP A N 1
ATOM 725 C CA . ASP A 1 92 ? -9.596 -4.839 -5.103 1.00 85.38 92 ASP A CA 1
ATOM 726 C C . ASP A 1 92 ? -9.473 -4.962 -3.589 1.00 85.38 92 ASP A C 1
ATOM 728 O O . ASP A 1 92 ? -9.144 -6.025 -3.050 1.00 85.38 92 ASP A O 1
ATOM 732 N N . PHE A 1 93 ? -9.839 -3.896 -2.893 1.00 85.44 93 PHE A N 1
ATOM 733 C CA . PHE A 1 93 ? -9.877 -3.851 -1.442 1.00 85.44 93 PHE A CA 1
ATOM 734 C C . PHE A 1 93 ? -11.264 -3.436 -0.985 1.00 85.44 93 PHE A C 1
ATOM 736 O O . PHE A 1 93 ? -11.824 -2.480 -1.513 1.00 85.44 93 PHE A O 1
ATOM 743 N N . LYS A 1 94 ? -11.835 -4.155 -0.019 1.00 84.62 94 LYS A N 1
ATOM 744 C CA . LYS A 1 94 ? -13.177 -3.874 0.504 1.00 84.62 94 LYS A CA 1
ATOM 745 C C . LYS A 1 94 ? -13.195 -4.013 2.009 1.00 84.62 94 LYS A C 1
ATOM 747 O O . LYS A 1 94 ? -13.041 -5.122 2.524 1.00 84.62 94 LYS A O 1
ATOM 752 N N . PHE A 1 95 ? -13.429 -2.915 2.712 1.00 82.56 95 PHE A N 1
ATOM 753 C CA . PHE A 1 95 ? -13.763 -2.970 4.129 1.00 82.56 95 PHE A CA 1
ATOM 754 C C . PHE A 1 95 ? -15.236 -3.358 4.298 1.00 82.56 95 PHE A C 1
ATOM 756 O O . PHE A 1 95 ? -16.118 -2.766 3.676 1.00 82.56 95 PHE A O 1
ATOM 763 N N . ASN A 1 96 ? -15.490 -4.374 5.120 1.00 81.50 96 ASN A N 1
ATOM 764 C CA . ASN A 1 96 ? -16.812 -4.913 5.414 1.00 81.50 96 ASN A CA 1
ATOM 765 C C . ASN A 1 96 ? -17.060 -4.794 6.917 1.00 81.50 96 ASN A C 1
ATOM 767 O O . ASN A 1 96 ? -16.170 -5.105 7.707 1.00 81.50 96 ASN A O 1
ATOM 771 N N . TYR A 1 97 ? -18.266 -4.394 7.315 1.00 79.31 97 TYR A N 1
ATOM 772 C CA . TYR A 1 97 ? -18.648 -4.279 8.722 1.00 79.31 97 TYR A CA 1
ATOM 773 C C . TYR A 1 97 ? -20.144 -4.545 8.933 1.00 79.31 97 TYR A C 1
ATOM 775 O O . TYR A 1 97 ? -20.935 -4.430 7.991 1.00 79.31 97 TYR A O 1
ATOM 783 N N . LEU A 1 98 ? -20.516 -4.911 10.163 1.00 78.44 98 LEU A N 1
ATOM 784 C CA . LEU A 1 98 ? -21.878 -5.264 10.580 1.00 78.44 98 LEU A CA 1
ATOM 785 C C . LEU A 1 98 ? -22.279 -4.471 11.842 1.00 78.44 98 LEU A C 1
ATOM 787 O O . LEU A 1 98 ? -22.041 -4.937 12.952 1.00 78.44 98 LEU A O 1
ATOM 791 N N . PRO A 1 99 ? -22.893 -3.285 11.717 1.00 72.94 99 PRO A N 1
ATOM 792 C CA . PRO A 1 99 ? -23.183 -2.443 12.874 1.00 72.94 99 PRO A CA 1
ATOM 793 C C . PRO A 1 99 ? -24.312 -3.004 13.761 1.00 72.94 99 PRO A C 1
ATOM 795 O O . PRO A 1 99 ? -25.373 -3.404 13.266 1.00 72.94 99 PRO A O 1
ATOM 798 N N . ALA A 1 100 ? -24.109 -2.969 15.081 1.00 67.38 100 ALA A N 1
ATOM 799 C CA . ALA A 1 100 ? -25.072 -3.305 16.135 1.00 67.38 100 ALA A CA 1
ATOM 800 C C . ALA A 1 100 ? -25.665 -4.727 16.059 1.00 67.38 100 ALA A C 1
ATOM 802 O O . ALA A 1 100 ? -26.812 -4.937 16.465 1.00 67.38 100 ALA A O 1
ATOM 803 N N . GLN A 1 101 ? -24.928 -5.690 15.486 1.00 61.78 101 GLN A N 1
ATOM 804 C CA . GLN A 1 101 ? -25.336 -7.097 15.282 1.00 61.78 101 GLN A CA 1
ATOM 805 C C . GLN A 1 101 ? -26.684 -7.306 14.560 1.00 61.78 101 GLN A C 1
ATOM 807 O O . GLN A 1 101 ? -27.146 -8.438 14.393 1.00 61.78 101 GLN A O 1
ATOM 812 N N . LYS A 1 102 ? -27.326 -6.238 14.080 1.00 57.25 102 LYS A N 1
ATOM 813 C CA . LYS A 1 102 ? -28.470 -6.335 13.183 1.00 57.25 102 LYS A CA 1
ATOM 814 C C . LYS A 1 102 ? -27.905 -6.749 11.836 1.00 57.25 102 LYS A C 1
ATOM 816 O O . LYS A 1 102 ? -26.987 -6.107 11.340 1.00 57.25 102 LYS A O 1
ATOM 821 N N . TYR A 1 103 ? -28.444 -7.827 11.265 1.00 46.31 103 TYR A N 1
ATOM 822 C CA . TYR A 1 103 ? -28.120 -8.322 9.923 1.00 46.31 103 TYR A CA 1
ATOM 823 C C . TYR A 1 103 ? -28.445 -7.242 8.874 1.00 46.31 103 TYR A C 1
ATOM 825 O O . TYR A 1 103 ? -29.476 -7.257 8.209 1.00 46.31 103 TYR A O 1
ATOM 833 N N . ILE A 1 104 ? -27.571 -6.252 8.766 1.00 47.06 104 ILE A N 1
ATOM 834 C CA . ILE A 1 104 ? -27.521 -5.274 7.698 1.00 47.06 104 ILE A CA 1
ATOM 835 C C . ILE A 1 104 ? -26.314 -5.714 6.896 1.00 47.06 104 ILE A C 1
ATOM 837 O O . ILE A 1 104 ? -25.192 -5.702 7.397 1.00 47.06 104 ILE A O 1
ATOM 841 N N . THR A 1 105 ? -26.578 -6.199 5.688 1.00 45.88 105 THR A N 1
ATOM 842 C CA . THR A 1 105 ? -25.587 -6.690 4.736 1.00 45.88 105 THR A CA 1
ATOM 843 C C . THR A 1 105 ? -24.360 -5.787 4.739 1.00 45.88 105 THR A C 1
ATOM 845 O O . THR A 1 105 ? -24.510 -4.565 4.677 1.00 45.88 105 THR A O 1
ATOM 848 N N . SER A 1 106 ? -23.176 -6.400 4.815 1.00 54.22 106 SER A N 1
ATOM 849 C CA . SER A 1 106 ? -21.874 -5.736 4.739 1.00 54.22 106 SER A CA 1
ATOM 850 C C . SER A 1 106 ? -21.924 -4.558 3.767 1.00 54.22 106 SER A C 1
ATOM 852 O O . SER A 1 106 ? -22.079 -4.755 2.557 1.00 54.22 106 SER A O 1
ATOM 854 N N . LYS A 1 107 ? -21.830 -3.330 4.277 1.00 55.75 107 LYS A N 1
ATOM 855 C CA . LYS A 1 107 ? -21.677 -2.172 3.400 1.00 55.75 107 LYS A CA 1
ATOM 856 C C . LYS A 1 107 ? -20.225 -2.139 2.947 1.00 55.75 107 LYS A C 1
ATOM 858 O O . LYS A 1 107 ? -19.331 -2.083 3.786 1.00 55.75 107 LYS A O 1
ATOM 863 N N . ASN A 1 108 ? -20.010 -2.183 1.632 1.00 55.44 108 ASN A N 1
ATOM 864 C CA . ASN A 1 108 ? -18.729 -1.776 1.069 1.00 55.44 108 ASN A CA 1
ATOM 865 C C . ASN A 1 108 ? -18.575 -0.292 1.374 1.00 55.44 108 ASN A C 1
ATOM 867 O O . ASN A 1 108 ? -19.455 0.505 1.042 1.00 55.44 108 ASN A O 1
ATOM 871 N N . VAL A 1 109 ? -17.497 0.046 2.060 1.00 55.50 109 VAL A N 1
ATOM 872 C CA . VAL A 1 109 ? -17.208 1.425 2.425 1.00 55.50 109 VAL A CA 1
ATOM 873 C C . VAL A 1 109 ? -16.455 2.059 1.271 1.00 55.50 109 VAL A C 1
ATOM 875 O O . VAL A 1 109 ? -15.505 1.468 0.768 1.00 55.50 109 VAL A O 1
ATOM 878 N N . ASP A 1 110 ? -16.914 3.224 0.835 1.00 58.66 110 ASP A N 1
ATOM 879 C CA . ASP A 1 110 ? -16.168 4.062 -0.097 1.00 58.66 110 ASP A CA 1
ATOM 880 C C . ASP A 1 110 ? -15.142 4.909 0.674 1.00 58.66 110 ASP A C 1
ATOM 882 O O . ASP A 1 110 ? -15.381 5.284 1.827 1.00 58.66 110 ASP A O 1
ATOM 886 N N . GLU A 1 111 ? -14.018 5.236 0.038 1.00 58.28 111 GLU A N 1
ATOM 887 C CA . GLU A 1 111 ? -12.848 5.906 0.640 1.00 58.28 111 GLU A CA 1
ATOM 888 C C . GLU A 1 111 ? -13.173 7.293 1.229 1.00 58.28 111 GLU A C 1
ATOM 890 O O . GLU A 1 111 ? -12.424 7.846 2.038 1.00 58.28 111 GLU A O 1
ATOM 895 N N . SER A 1 112 ? -14.323 7.848 0.839 1.00 55.75 112 SER A N 1
ATOM 896 C CA . SER A 1 112 ? -14.836 9.167 1.207 1.00 55.75 112 SER A CA 1
ATOM 897 C C . SER A 1 112 ? -15.698 9.199 2.482 1.00 55.75 112 SER A C 1
ATOM 899 O O . SER A 1 112 ? -16.067 10.282 2.942 1.00 55.75 112 SER A O 1
ATOM 901 N N . THR A 1 113 ? -16.041 8.045 3.071 1.00 65.88 113 THR A N 1
ATOM 902 C CA . THR A 1 113 ? -17.028 7.965 4.166 1.00 65.88 113 THR A CA 1
ATOM 903 C C . THR A 1 113 ? -16.377 7.716 5.529 1.00 65.88 113 THR A C 1
ATOM 905 O O . THR A 1 113 ? -15.626 6.760 5.700 1.00 65.88 113 THR A O 1
ATOM 908 N N . PHE A 1 114 ? -16.725 8.528 6.536 1.00 70.12 114 PHE A N 1
ATOM 909 C CA . PHE A 1 114 ? -16.405 8.238 7.938 1.00 70.12 114 PHE A CA 1
ATOM 910 C C . PHE A 1 114 ? -17.396 7.218 8.505 1.00 70.12 114 PHE A C 1
ATOM 912 O O . PHE A 1 114 ? -18.604 7.462 8.514 1.00 70.12 114 PHE A O 1
ATOM 919 N N . LEU A 1 115 ? -16.892 6.094 9.009 1.00 74.06 115 LEU A N 1
ATOM 920 C CA . LEU A 1 115 ? -17.709 5.099 9.714 1.00 74.06 115 LEU A CA 1
ATOM 921 C C . LEU A 1 115 ? -17.632 5.310 11.222 1.00 74.06 115 LEU A C 1
ATOM 923 O O . LEU A 1 115 ? -16.551 5.596 11.722 1.00 74.06 115 LEU A O 1
ATOM 927 N N . SER A 1 116 ? -18.722 5.077 11.947 1.00 78.31 116 SER A N 1
ATOM 928 C CA . SER A 1 116 ? -18.652 4.816 13.389 1.00 78.31 116 SER A CA 1
ATOM 929 C C . SER A 1 116 ? -18.595 3.307 13.616 1.00 78.31 116 SER A C 1
ATOM 931 O O . SER A 1 116 ? -19.424 2.577 13.068 1.00 78.31 116 SER A O 1
ATOM 933 N N . LEU A 1 117 ? -17.609 2.853 14.387 1.00 79.25 117 LEU A N 1
ATOM 934 C CA . LEU A 1 117 ? -17.431 1.459 14.794 1.00 79.25 117 LEU A CA 1
ATOM 935 C C . LEU A 1 117 ? -17.317 1.390 16.314 1.00 79.25 117 LEU A C 1
ATOM 937 O O . LEU A 1 117 ? -16.612 2.191 16.924 1.00 79.25 117 LEU A O 1
ATOM 941 N N . THR A 1 118 ? -17.962 0.396 16.904 1.00 79.00 118 THR A N 1
ATOM 942 C CA . THR A 1 118 ? -17.799 0.018 18.307 1.00 79.00 118 THR A CA 1
ATOM 943 C C . THR A 1 118 ? -17.036 -1.301 18.401 1.00 79.00 118 THR A C 1
ATOM 945 O O . THR A 1 118 ? -16.951 -2.072 17.443 1.00 79.00 118 THR A O 1
ATOM 948 N N . LYS A 1 119 ? -16.530 -1.611 19.594 1.00 77.19 119 LYS A N 1
ATOM 949 C CA . LYS A 1 119 ? -15.928 -2.918 19.925 1.00 77.19 119 LYS A CA 1
ATOM 950 C C . LYS A 1 119 ? -16.837 -4.130 19.693 1.00 77.19 119 LYS A C 1
ATOM 952 O O . LYS A 1 119 ? -16.354 -5.242 19.532 1.00 77.19 119 LYS A O 1
ATOM 957 N N . GLU A 1 120 ? -18.150 -3.930 19.653 1.00 78.81 120 GLU A N 1
ATOM 958 C CA . GLU A 1 120 ? -19.117 -5.013 19.452 1.00 78.81 120 GLU A CA 1
ATOM 959 C C . GLU A 1 120 ? -19.410 -5.287 17.971 1.00 78.81 120 GLU A C 1
ATOM 961 O O . GLU A 1 120 ? -20.043 -6.298 17.656 1.00 78.81 120 GLU A O 1
ATOM 966 N N . ASP A 1 121 ? -18.954 -4.417 17.065 1.00 79.50 121 ASP A N 1
ATOM 967 C CA . ASP A 1 121 ? -19.231 -4.526 15.637 1.00 79.50 121 ASP A CA 1
ATOM 968 C C . ASP A 1 121 ? -18.248 -5.496 14.955 1.00 79.50 121 ASP A C 1
ATOM 970 O O . ASP A 1 121 ? -17.039 -5.260 14.961 1.00 79.50 121 ASP A O 1
ATOM 974 N N . PRO A 1 122 ? -18.720 -6.578 14.304 1.00 80.88 122 PRO A N 1
ATOM 975 C CA . PRO A 1 122 ? -17.884 -7.371 13.412 1.00 80.88 122 PRO A CA 1
ATOM 976 C C . PRO A 1 122 ? -17.388 -6.546 12.223 1.00 80.88 122 PRO A C 1
ATOM 978 O O . PRO A 1 122 ? -18.189 -5.918 11.526 1.00 80.88 122 PRO A O 1
ATOM 981 N N . TYR A 1 123 ? -16.095 -6.635 11.911 1.00 81.69 123 TYR A N 1
ATOM 982 C CA . TYR A 1 123 ? -15.515 -6.051 10.701 1.00 81.69 123 TYR A CA 1
ATOM 983 C C . TYR A 1 123 ? -14.363 -6.891 10.14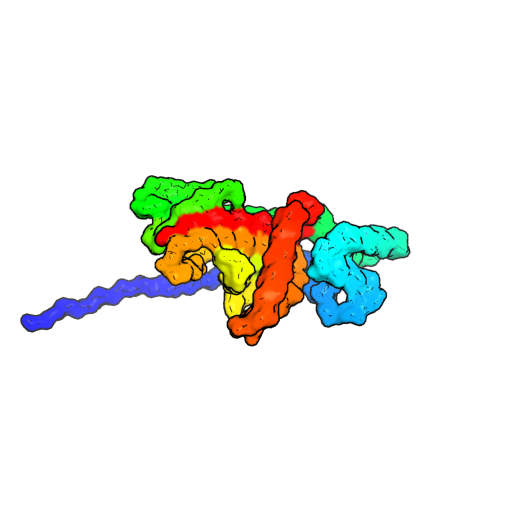2 1.00 81.69 123 TYR A C 1
ATOM 985 O O . TYR A 1 123 ? -13.661 -7.589 10.871 1.00 81.69 123 TYR A O 1
ATOM 993 N N . TRP A 1 124 ? -14.174 -6.836 8.824 1.00 83.00 124 TRP A N 1
ATOM 994 C CA . TRP A 1 124 ? -13.068 -7.487 8.123 1.00 83.00 124 TRP A CA 1
ATOM 995 C C . TRP A 1 124 ? -12.759 -6.784 6.801 1.00 83.00 124 TRP A C 1
ATOM 997 O O . TRP A 1 124 ? -13.630 -6.234 6.124 1.00 83.00 124 TRP A O 1
ATOM 1007 N N . LEU A 1 125 ? -11.505 -6.866 6.385 1.00 83.38 125 LEU A N 1
ATOM 1008 C CA . LEU A 1 125 ? -11.041 -6.423 5.084 1.00 83.38 125 LEU A CA 1
ATOM 1009 C C . LEU A 1 125 ? -11.009 -7.620 4.132 1.00 83.38 125 LEU A C 1
ATOM 1011 O O . LEU A 1 125 ? -10.456 -8.667 4.452 1.00 83.38 125 LEU A O 1
ATOM 1015 N N . THR A 1 126 ? -11.608 -7.474 2.958 1.00 86.12 126 THR A N 1
ATOM 1016 C CA . THR A 1 126 ? -11.457 -8.423 1.855 1.00 86.12 126 THR A CA 1
ATOM 1017 C C . THR A 1 126 ? -10.498 -7.825 0.845 1.00 86.12 126 THR A C 1
ATOM 1019 O O . THR A 1 126 ? -10.736 -6.725 0.351 1.00 86.12 126 THR A O 1
ATOM 1022 N N . ILE A 1 127 ? -9.448 -8.564 0.519 1.00 86.12 127 ILE A N 1
ATOM 1023 C CA . ILE A 1 127 ? -8.469 -8.191 -0.496 1.00 86.12 127 ILE A CA 1
ATOM 1024 C C . ILE A 1 127 ? -8.526 -9.237 -1.593 1.00 86.12 127 ILE A C 1
ATOM 1026 O O . ILE A 1 127 ? -8.524 -10.434 -1.304 1.00 86.12 127 ILE A O 1
ATOM 1030 N N . HIS A 1 128 ? -8.590 -8.797 -2.841 1.00 89.69 128 HIS A N 1
ATOM 1031 C CA . HIS A 1 128 ? -8.556 -9.667 -4.003 1.00 89.69 128 HIS A CA 1
ATOM 1032 C C . HIS A 1 128 ? -7.561 -9.117 -5.018 1.00 89.69 128 HIS A C 1
ATOM 1034 O O . HIS A 1 128 ? -7.833 -8.110 -5.661 1.00 89.69 128 HIS A O 1
ATOM 1040 N N . SER A 1 129 ? -6.412 -9.775 -5.157 1.00 87.31 129 SER A N 1
ATOM 1041 C CA . SER A 1 129 ? -5.429 -9.435 -6.187 1.00 87.31 129 SER A CA 1
ATOM 1042 C C . SER A 1 129 ? -5.497 -10.437 -7.327 1.00 87.31 129 SER A C 1
ATOM 1044 O O . SER A 1 129 ? -5.565 -11.645 -7.097 1.00 87.31 129 SER A O 1
ATOM 1046 N N . PHE A 1 130 ? -5.433 -9.944 -8.559 1.00 85.75 130 PHE A N 1
ATOM 1047 C CA . PHE A 1 130 ? -5.400 -10.785 -9.757 1.00 85.75 130 PHE A CA 1
ATOM 1048 C C . PHE A 1 130 ? -3.972 -11.163 -10.171 1.00 85.75 130 PHE A C 1
ATOM 1050 O O . PHE A 1 130 ? -3.782 -11.896 -11.139 1.00 85.75 130 PHE A O 1
ATOM 1057 N N . GLU A 1 131 ? -2.967 -10.650 -9.463 1.00 84.06 131 GLU A N 1
ATOM 1058 C CA . GLU A 1 131 ? -1.552 -10.890 -9.730 1.00 84.06 131 GLU A CA 1
ATOM 1059 C C . GLU A 1 131 ? -0.717 -10.856 -8.440 1.00 84.06 131 GLU A C 1
ATOM 1061 O O . GLU A 1 131 ? -1.179 -10.395 -7.392 1.00 84.06 131 GLU A O 1
ATOM 1066 N N . LYS A 1 132 ? 0.515 -11.370 -8.514 1.00 86.06 132 LYS A N 1
ATOM 1067 C CA . LYS A 1 132 ? 1.495 -11.302 -7.423 1.00 86.06 132 LYS A CA 1
ATOM 1068 C C . LYS A 1 132 ? 1.857 -9.836 -7.141 1.00 86.06 132 LYS A C 1
ATOM 1070 O O . LY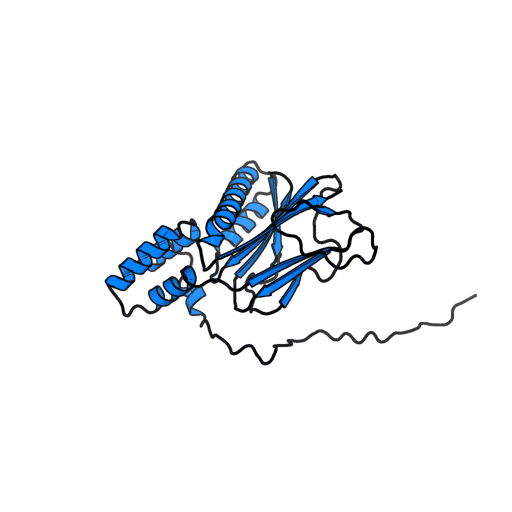S A 1 132 ? 2.140 -9.088 -8.076 1.00 86.06 132 LYS A O 1
ATOM 1075 N N . CYS A 1 133 ? 1.867 -9.437 -5.872 1.00 86.12 133 CYS A N 1
ATOM 1076 C CA . CYS A 1 133 ? 2.194 -8.076 -5.440 1.00 86.12 133 CYS A CA 1
ATOM 1077 C C . CYS A 1 133 ? 2.783 -8.055 -4.023 1.00 86.12 133 CYS A C 1
ATOM 1079 O O . CYS A 1 133 ? 2.724 -9.047 -3.306 1.00 86.12 133 CYS A O 1
ATOM 1081 N N . TYR A 1 134 ? 3.309 -6.913 -3.603 1.00 87.00 134 TYR A N 1
ATOM 1082 C CA . TYR A 1 134 ? 3.760 -6.644 -2.242 1.00 87.00 134 TYR A CA 1
ATOM 1083 C C . TYR A 1 134 ? 2.712 -5.797 -1.538 1.00 87.00 134 TYR A C 1
ATOM 1085 O O . TYR A 1 134 ? 2.350 -4.738 -2.044 1.00 87.00 134 TYR A O 1
ATOM 1093 N N . LEU A 1 135 ? 2.196 -6.279 -0.411 1.00 87.19 135 LEU A N 1
ATOM 1094 C CA . LEU A 1 135 ? 1.043 -5.711 0.274 1.00 87.19 135 LEU A CA 1
ATOM 1095 C C . LEU A 1 135 ? 1.419 -5.253 1.683 1.00 87.19 135 LEU A C 1
ATOM 1097 O O . LEU A 1 135 ? 1.998 -6.008 2.464 1.00 87.19 135 LEU A O 1
ATOM 1101 N N . TYR A 1 136 ? 1.000 -4.039 2.023 1.00 87.25 136 TYR A N 1
ATOM 1102 C CA . TYR A 1 136 ? 1.177 -3.447 3.340 1.00 87.25 136 TYR A CA 1
ATOM 1103 C C . TYR A 1 136 ? -0.142 -2.857 3.821 1.00 87.25 136 TYR A C 1
ATOM 1105 O O . TYR A 1 136 ? -0.803 -2.114 3.097 1.00 87.25 136 TYR A O 1
ATOM 1113 N N . LEU A 1 137 ? -0.520 -3.165 5.058 1.00 87.50 137 LEU A N 1
ATOM 1114 C CA . LEU A 1 137 ? -1.687 -2.573 5.707 1.00 87.50 137 LEU A CA 1
ATOM 1115 C C . LEU A 1 137 ? -1.235 -1.828 6.950 1.00 87.50 137 LEU A C 1
ATOM 1117 O O . LEU A 1 137 ? -0.844 -2.448 7.936 1.00 87.50 137 LEU A O 1
ATOM 1121 N N . PHE A 1 138 ? -1.311 -0.506 6.905 1.00 86.88 138 PHE A N 1
ATOM 1122 C CA . PHE A 1 138 ? -1.007 0.373 8.021 1.00 86.88 138 PHE A CA 1
ATOM 1123 C C . PHE A 1 138 ? -2.290 0.849 8.688 1.00 86.88 138 PHE A C 1
ATOM 1125 O O . PHE A 1 138 ? -3.263 1.193 8.021 1.00 86.88 138 PHE A O 1
ATOM 1132 N N . GLN A 1 139 ? -2.262 0.931 10.009 1.00 87.31 139 GLN A N 1
ATOM 1133 C CA . GLN A 1 139 ? -3.238 1.637 10.819 1.00 87.31 139 GLN A CA 1
ATOM 1134 C C . GLN A 1 139 ? -2.584 2.854 11.433 1.00 87.31 139 GLN A C 1
ATOM 1136 O O . GLN A 1 139 ? -1.522 2.755 12.039 1.00 87.31 139 GLN A O 1
ATOM 1141 N N . ILE A 1 140 ? -3.262 3.980 11.305 1.00 85.00 140 ILE A N 1
ATOM 1142 C CA . ILE A 1 140 ? -2.821 5.275 11.788 1.00 85.00 140 ILE A CA 1
ATOM 1143 C C . ILE A 1 140 ? -3.850 5.768 12.793 1.00 85.00 140 ILE A C 1
ATOM 1145 O O . ILE A 1 140 ? -5.040 5.834 12.470 1.00 85.00 140 ILE A O 1
ATOM 1149 N N . LYS A 1 141 ? -3.393 6.091 14.001 1.00 80.50 141 LYS A N 1
ATOM 1150 C CA . LYS A 1 141 ? -4.204 6.660 15.077 1.00 80.50 141 LYS A CA 1
ATOM 1151 C C . LYS A 1 141 ? -3.645 8.029 15.448 1.00 80.50 141 LYS A C 1
ATOM 1153 O O . LYS A 1 141 ? -2.472 8.160 15.794 1.00 80.50 141 LYS A O 1
ATOM 1158 N N . GLY A 1 142 ? -4.485 9.056 15.329 1.00 70.00 142 GLY A N 1
ATOM 1159 C CA . GLY A 1 142 ? -4.037 10.444 15.467 1.00 70.00 142 GLY A CA 1
ATOM 1160 C C . GLY A 1 142 ? -2.904 10.800 14.493 1.00 70.00 142 GLY A C 1
ATOM 1161 O O . GLY A 1 142 ? -2.839 10.266 13.385 1.00 70.00 142 GLY A O 1
ATOM 1162 N N . GLU A 1 143 ? -2.026 11.715 14.903 1.00 65.31 143 GLU A N 1
ATOM 1163 C CA . GLU A 1 143 ? -0.880 12.170 14.096 1.00 65.31 143 GLU A CA 1
ATOM 1164 C C . GLU A 1 143 ? 0.429 11.425 14.411 1.00 65.31 143 GLU A C 1
ATOM 1166 O O . GLU A 1 143 ? 1.410 11.598 13.696 1.00 65.31 143 GLU A O 1
ATOM 1171 N N . GLU A 1 144 ? 0.453 10.571 15.440 1.00 67.75 144 GLU A N 1
ATOM 1172 C CA . GLU A 1 144 ? 1.709 10.050 16.002 1.00 67.75 144 GLU A CA 1
ATOM 1173 C C . GLU A 1 144 ? 1.805 8.520 16.061 1.00 67.75 144 GLU A C 1
ATOM 1175 O O . GLU A 1 144 ? 2.897 7.991 16.241 1.00 67.75 144 GLU A O 1
ATOM 1180 N N . GLU A 1 145 ? 0.709 7.775 15.893 1.00 78.25 145 GLU A N 1
ATOM 1181 C CA . GLU A 1 145 ? 0.748 6.322 16.069 1.00 78.25 145 GLU A CA 1
ATOM 1182 C C . GLU A 1 145 ? 0.494 5.591 14.748 1.00 78.25 145 GLU A C 1
ATOM 1184 O O . GLU A 1 145 ? -0.613 5.614 14.210 1.00 78.25 145 GLU A O 1
ATOM 1189 N N . ILE A 1 146 ? 1.515 4.892 14.244 1.00 83.06 146 ILE A N 1
ATOM 1190 C CA . ILE A 1 146 ? 1.416 4.014 13.072 1.00 83.06 146 ILE A CA 1
ATOM 1191 C C . ILE A 1 146 ? 1.701 2.572 13.485 1.00 83.06 146 ILE A C 1
ATOM 1193 O O . ILE A 1 146 ? 2.703 2.281 14.137 1.00 83.06 146 ILE A O 1
ATOM 1197 N N . LYS A 1 147 ? 0.852 1.648 13.035 1.00 83.44 147 LYS A N 1
ATOM 1198 C CA . LYS A 1 147 ? 1.013 0.206 13.222 1.00 83.44 147 LYS A CA 1
ATOM 1199 C C . LYS A 1 147 ? 0.885 -0.534 11.893 1.00 83.44 147 LYS A C 1
ATOM 1201 O O . LYS A 1 147 ? -0.080 -0.320 11.168 1.00 83.44 147 LYS A O 1
ATOM 1206 N N . LEU A 1 148 ? 1.813 -1.440 11.596 1.00 83.62 148 LEU A N 1
ATOM 1207 C CA . LEU A 1 148 ? 1.711 -2.367 10.464 1.00 83.62 148 LEU A CA 1
ATOM 1208 C C . LEU A 1 148 ? 0.884 -3.588 10.886 1.00 83.62 148 LEU A C 1
ATOM 1210 O O . LEU A 1 148 ? 1.277 -4.335 11.782 1.00 83.62 148 LEU A O 1
ATOM 1214 N N . LEU A 1 149 ? -0.271 -3.772 10.255 1.00 82.00 149 LEU A N 1
ATOM 1215 C CA . LEU A 1 149 ? -1.221 -4.855 10.519 1.00 82.00 149 LEU A CA 1
ATOM 1216 C C . LEU A 1 149 ? -1.053 -6.036 9.553 1.00 82.00 149 LEU A C 1
ATOM 1218 O O . LEU A 1 149 ? -1.322 -7.170 9.936 1.00 82.00 149 LEU A O 1
ATOM 1222 N N . TYR A 1 150 ? -0.559 -5.794 8.337 1.00 83.62 150 TYR A N 1
ATOM 1223 C CA . TYR A 1 150 ? -0.134 -6.830 7.390 1.00 83.62 150 TYR A CA 1
ATOM 1224 C C . TYR A 1 150 ? 1.171 -6.392 6.715 1.00 83.62 150 TYR A C 1
ATOM 1226 O O . TYR A 1 150 ? 1.237 -5.227 6.318 1.00 83.62 150 TYR A O 1
ATOM 1234 N N . PRO A 1 151 ? 2.183 -7.268 6.570 1.00 76.31 151 PRO A N 1
ATOM 1235 C CA . PRO A 1 151 ? 2.178 -8.706 6.891 1.00 76.31 151 PRO A CA 1
ATOM 1236 C C . PRO A 1 151 ? 2.232 -9.057 8.395 1.00 76.31 151 PRO A C 1
ATOM 1238 O O . PRO A 1 151 ? 1.947 -10.188 8.789 1.00 76.31 151 PRO A O 1
ATOM 1241 N N . GLY A 1 152 ? 2.566 -8.106 9.269 1.00 72.31 152 GLY A N 1
ATOM 1242 C CA . GLY A 1 152 ? 2.799 -8.385 10.693 1.00 72.31 152 GLY A CA 1
ATOM 1243 C C . GLY A 1 152 ? 4.193 -8.977 10.960 1.00 72.31 152 GLY A C 1
ATOM 1244 O O . GLY A 1 152 ? 5.032 -9.034 10.072 1.00 72.31 152 GLY A O 1
ATOM 1245 N N . GLU A 1 153 ? 4.474 -9.404 12.196 1.00 64.31 153 GLU A N 1
ATOM 1246 C CA . GLU A 1 153 ? 5.856 -9.645 12.669 1.00 64.31 153 GLU A CA 1
ATOM 1247 C C . GLU A 1 153 ? 6.581 -10.875 12.087 1.00 64.31 153 GLU A C 1
ATOM 1249 O O . GLU A 1 153 ? 7.775 -11.040 12.331 1.00 64.31 153 GLU A O 1
ATOM 1254 N N . LYS A 1 154 ? 5.889 -11.781 11.385 1.00 56.38 154 LYS A N 1
ATOM 1255 C CA . LYS A 1 154 ? 6.461 -13.075 10.953 1.00 56.38 154 LYS A CA 1
ATOM 1256 C C . LYS A 1 154 ? 6.029 -13.535 9.565 1.00 56.38 154 LYS A C 1
ATOM 1258 O O . LYS A 1 154 ? 6.247 -14.697 9.228 1.00 56.38 154 LYS A O 1
ATOM 1263 N N . SER A 1 155 ? 5.370 -12.684 8.789 1.00 67.25 155 SER A N 1
ATOM 1264 C CA . SER A 1 155 ? 4.883 -13.089 7.473 1.00 67.25 155 SER A CA 1
ATOM 1265 C C . SER A 1 155 ? 5.507 -12.244 6.371 1.00 67.25 155 SER A C 1
ATOM 1267 O O . SER A 1 155 ? 6.012 -11.152 6.619 1.00 67.25 155 SER A O 1
ATOM 1269 N N . SER A 1 156 ? 5.564 -12.805 5.166 1.00 80.25 156 SER A N 1
ATOM 1270 C CA . SER A 1 156 ? 6.072 -12.086 4.006 1.00 80.25 156 SER A CA 1
ATOM 1271 C C . SER A 1 156 ? 5.027 -11.068 3.553 1.00 80.25 156 SER A C 1
ATOM 1273 O O . SER A 1 156 ? 3.839 -11.379 3.487 1.00 80.25 156 SER A O 1
ATOM 1275 N N . ASN A 1 157 ? 5.480 -9.864 3.214 1.00 81.06 157 ASN A N 1
ATOM 1276 C CA . ASN A 1 157 ? 4.706 -8.847 2.494 1.00 81.06 157 ASN A CA 1
ATOM 1277 C C . ASN A 1 157 ? 4.306 -9.301 1.079 1.00 81.06 157 ASN A C 1
ATOM 1279 O O . ASN A 1 157 ? 3.440 -8.683 0.459 1.00 81.06 157 ASN A O 1
ATOM 1283 N N . LEU A 1 158 ? 4.924 -10.363 0.557 1.00 86.12 158 LEU A N 1
ATOM 1284 C CA . LEU A 1 158 ? 4.634 -10.902 -0.754 1.00 86.12 158 LEU A CA 1
ATOM 1285 C C . LEU A 1 158 ? 3.291 -11.634 -0.765 1.00 86.12 158 LEU A C 1
ATOM 1287 O O . LEU A 1 158 ? 3.126 -12.718 -0.203 1.00 86.12 158 LEU A O 1
ATOM 1291 N N . PHE A 1 159 ? 2.343 -11.060 -1.491 1.00 85.00 159 PHE A N 1
ATOM 1292 C CA . PHE A 1 159 ? 1.034 -11.627 -1.733 1.00 85.00 159 PHE A CA 1
ATOM 1293 C C . PHE A 1 159 ? 1.013 -12.341 -3.096 1.00 85.00 159 PHE A C 1
ATOM 1295 O O . PHE A 1 159 ? 1.180 -11.691 -4.130 1.00 85.00 159 PHE A O 1
ATOM 1302 N N . PRO A 1 160 ? 0.798 -13.670 -3.149 1.00 81.56 160 PRO A N 1
ATOM 1303 C CA . PRO A 1 160 ? 0.886 -14.437 -4.396 1.00 81.56 160 PRO A CA 1
ATOM 1304 C C . PRO A 1 160 ? -0.265 -14.169 -5.381 1.00 81.56 160 PRO A C 1
ATOM 1306 O O . PRO A 1 160 ? -0.223 -14.660 -6.506 1.00 81.56 160 PRO A O 1
ATOM 1309 N N . GLY A 1 161 ? -1.282 -13.406 -4.976 1.00 82.44 161 GLY A N 1
ATOM 1310 C CA . GLY A 1 161 ? -2.538 -13.259 -5.704 1.00 82.44 161 GLY A CA 1
ATOM 1311 C C . GLY A 1 161 ? -3.649 -14.129 -5.114 1.00 82.44 161 GLY A C 1
ATOM 1312 O O . GLY A 1 161 ? -3.418 -14.999 -4.273 1.00 82.44 161 GLY A O 1
ATOM 1313 N N . GLY A 1 162 ? -4.881 -13.879 -5.544 1.00 86.19 162 GLY A N 1
ATOM 1314 C CA . GLY A 1 162 ? -6.081 -14.503 -5.000 1.00 86.19 162 GLY A CA 1
ATOM 1315 C C . GLY A 1 162 ? -6.766 -13.636 -3.948 1.00 86.19 162 GLY A C 1
ATOM 1316 O O . GLY A 1 162 ? -6.602 -12.415 -3.909 1.00 86.19 162 GLY A O 1
ATOM 1317 N N . LYS A 1 163 ? -7.604 -14.267 -3.123 1.00 87.19 163 LYS A N 1
ATOM 1318 C CA . LYS A 1 163 ? -8.470 -13.581 -2.161 1.00 87.19 163 LYS A CA 1
ATOM 1319 C C . LYS A 1 163 ? -8.040 -13.887 -0.732 1.00 87.19 163 LYS A C 1
ATOM 1321 O O . LYS A 1 163 ? -7.958 -15.056 -0.367 1.00 87.19 163 LYS A O 1
ATOM 1326 N N . ILE A 1 164 ? -7.860 -12.849 0.079 1.00 84.56 164 ILE A N 1
ATOM 1327 C CA . ILE A 1 164 ? -7.667 -12.974 1.527 1.00 84.56 164 ILE A CA 1
ATOM 1328 C C . ILE A 1 164 ? -8.677 -12.137 2.295 1.00 84.56 164 ILE A C 1
ATOM 1330 O O . ILE A 1 164 ? -9.216 -11.140 1.805 1.00 84.56 164 ILE A O 1
ATOM 1334 N N . ARG A 1 165 ? -8.918 -12.572 3.528 1.00 83.25 165 ARG A N 1
ATOM 1335 C CA . ARG A 1 165 ? -9.704 -11.861 4.522 1.00 83.25 165 ARG A CA 1
ATOM 1336 C C . ARG A 1 165 ? -8.785 -11.499 5.684 1.00 83.25 165 ARG A C 1
ATOM 1338 O O . ARG A 1 165 ? -8.160 -12.382 6.259 1.00 83.25 165 ARG A O 1
ATOM 1345 N N . ILE A 1 166 ? -8.699 -10.215 6.015 1.00 79.38 166 ILE A N 1
ATOM 1346 C CA . ILE A 1 166 ? -7.899 -9.718 7.134 1.00 79.38 166 ILE A CA 1
ATOM 1347 C C . ILE A 1 166 ? -8.834 -9.123 8.181 1.00 79.38 166 ILE A C 1
ATOM 1349 O O . ILE A 1 166 ? -9.532 -8.149 7.882 1.00 79.38 166 ILE A O 1
ATOM 1353 N N . PRO A 1 167 ? -8.813 -9.635 9.418 1.00 71.69 167 PRO A N 1
ATOM 1354 C CA . PRO A 1 167 ? -8.413 -10.950 9.896 1.00 71.69 167 PRO A CA 1
ATOM 1355 C C . PRO A 1 167 ? -9.598 -11.915 9.750 1.00 71.69 167 PRO A C 1
ATOM 1357 O O . PRO A 1 167 ? -10.717 -11.521 9.410 1.00 71.69 167 PRO A O 1
ATOM 1360 N N . ASP A 1 168 ? -9.379 -13.176 10.102 1.00 54.28 168 ASP A N 1
ATOM 1361 C CA . ASP A 1 168 ? -10.441 -14.185 10.171 1.00 54.28 168 ASP A CA 1
ATOM 1362 C C . ASP A 1 168 ? -11.237 -14.154 11.502 1.00 54.28 168 ASP A C 1
ATOM 1364 O O . ASP A 1 168 ? -11.816 -15.153 11.922 1.00 54.28 168 ASP A O 1
ATOM 1368 N N . GLY A 1 169 ? -11.296 -13.001 12.184 1.00 57.03 169 GLY A N 1
ATOM 1369 C CA . GLY A 1 169 ? -11.927 -12.842 13.501 1.00 57.03 169 GLY A CA 1
ATOM 1370 C C . GLY A 1 169 ? -12.378 -11.412 13.818 1.00 57.03 169 GLY A C 1
ATOM 1371 O O . GLY A 1 169 ? -12.361 -10.535 12.957 1.00 57.03 169 GLY A O 1
ATOM 1372 N N . PHE A 1 170 ? -12.803 -11.190 15.062 1.00 54.78 170 PHE A N 1
ATOM 1373 C CA . PHE A 1 170 ? -13.119 -9.865 15.601 1.00 54.78 170 PHE A CA 1
ATOM 1374 C C . PHE A 1 170 ? -11.851 -9.199 16.163 1.00 54.78 170 PHE A C 1
ATOM 1376 O O . PHE A 1 170 ? -10.949 -9.898 16.612 1.00 54.78 170 PHE A O 1
ATOM 1383 N N . GLU A 1 171 ? -11.808 -7.863 16.153 1.00 63.31 171 GLU A N 1
ATOM 1384 C CA . GLU A 1 171 ? -10.823 -7.032 16.873 1.00 63.31 171 GLU A CA 1
ATOM 1385 C C . GLU A 1 171 ? -9.345 -7.151 16.444 1.00 63.31 171 GLU A C 1
ATOM 1387 O O . GLU A 1 171 ? -8.498 -7.711 17.133 1.00 63.31 171 GLU A O 1
ATOM 1392 N N . TRP A 1 172 ? -9.006 -6.528 15.314 1.00 73.19 172 TRP A N 1
ATOM 1393 C CA . TRP A 1 172 ? -7.613 -6.282 14.891 1.00 73.19 172 TRP A CA 1
ATOM 1394 C C . TRP A 1 172 ? -7.286 -4.797 14.749 1.00 73.19 172 TRP A C 1
ATOM 1396 O O . TRP A 1 172 ? -6.120 -4.429 14.591 1.00 73.19 172 TRP A O 1
ATOM 1406 N N . LEU A 1 173 ? -8.304 -3.936 14.821 1.00 77.00 173 LEU A N 1
ATOM 1407 C CA . LEU A 1 173 ? -8.060 -2.540 15.115 1.00 77.00 173 LEU A CA 1
ATOM 1408 C C . LEU A 1 173 ? -7.617 -2.450 16.566 1.00 77.00 173 LEU A C 1
ATOM 1410 O O . LEU A 1 173 ? -8.156 -3.131 17.435 1.00 77.00 173 LEU A O 1
ATOM 1414 N N . HIS A 1 174 ? -6.624 -1.613 16.823 1.00 70.25 174 HIS A N 1
ATOM 1415 C CA . HIS A 1 174 ? -6.073 -1.446 18.165 1.00 70.25 174 HIS A CA 1
ATOM 1416 C C . HIS A 1 174 ? -6.472 -0.090 18.742 1.00 70.25 174 HIS A C 1
ATOM 1418 O O . HIS A 1 174 ? -5.600 0.766 18.846 1.00 70.25 174 HIS A O 1
ATOM 1424 N N . PRO A 1 175 ? -7.743 0.162 19.082 1.00 69.88 175 PRO A N 1
ATOM 1425 C CA . PRO A 1 175 ? -8.139 1.443 19.641 1.00 69.88 175 PRO A CA 1
ATOM 1426 C C . PRO A 1 175 ? -7.486 1.676 21.015 1.00 69.88 175 PRO A C 1
ATOM 1428 O O . PRO A 1 175 ? -7.218 0.736 21.764 1.00 69.88 175 PRO A O 1
ATOM 1431 N N . SER A 1 176 ? -7.255 2.933 21.379 1.00 66.00 176 SER A N 1
ATOM 1432 C CA . SER A 1 176 ? -6.716 3.368 22.674 1.00 66.00 176 SER A CA 1
ATOM 1433 C C . SER A 1 176 ? -7.731 3.269 23.826 1.00 66.00 176 SER A C 1
ATOM 1435 O O . SER A 1 176 ? -7.411 3.598 24.969 1.00 66.00 176 SER A O 1
ATOM 1437 N N . GLY A 1 177 ? -8.961 2.817 23.545 1.00 66.38 177 GLY A N 1
ATOM 1438 C CA . GLY A 1 177 ? -10.062 2.720 24.510 1.00 66.38 177 GLY A CA 1
ATOM 1439 C C . GLY A 1 177 ? -10.829 4.031 24.732 1.00 66.38 177 GLY A C 1
ATOM 1440 O O . GLY A 1 177 ? -11.700 4.081 25.599 1.00 66.38 177 GLY A O 1
ATOM 1441 N N . LYS A 1 178 ? -10.519 5.083 23.966 1.00 72.56 178 LYS A N 1
ATOM 1442 C CA . LYS A 1 178 ? -11.286 6.336 23.874 1.00 72.56 178 LYS A CA 1
ATOM 1443 C C . LYS A 1 178 ? -11.816 6.503 22.454 1.00 72.56 178 LYS A C 1
ATOM 1445 O O . LYS A 1 178 ? -11.274 5.899 21.531 1.00 72.56 178 LYS A O 1
ATOM 1450 N N . SER A 1 179 ? -12.814 7.373 22.281 1.00 78.50 179 SER A N 1
ATOM 1451 C CA . SER A 1 179 ? -13.250 7.730 20.935 1.00 78.50 179 SER A CA 1
ATOM 1452 C C . SER A 1 179 ? -12.111 8.403 20.173 1.00 78.50 179 SER A C 1
ATOM 1454 O O . SER A 1 179 ? -11.574 9.418 20.624 1.00 78.50 179 SER A O 1
ATOM 1456 N N . GLU A 1 180 ? -11.732 7.837 19.032 1.00 83.06 180 GLU A N 1
ATOM 1457 C CA . GLU A 1 180 ? -10.623 8.333 18.221 1.00 83.06 180 GLU A CA 1
ATOM 1458 C C . GLU A 1 180 ? -10.836 8.060 16.732 1.00 83.06 180 GLU A C 1
ATOM 1460 O O . GLU A 1 180 ? -11.581 7.166 16.326 1.00 83.06 180 GLU A O 1
ATOM 1465 N N . LEU A 1 181 ? -10.173 8.866 15.903 1.00 83.50 181 LEU A N 1
ATOM 1466 C CA . LEU A 1 181 ? -10.139 8.654 14.466 1.00 83.50 181 LEU A CA 1
ATOM 1467 C C . LEU A 1 181 ? -8.993 7.705 14.128 1.00 83.50 181 LEU A C 1
ATOM 1469 O O . LEU A 1 181 ? -7.828 7.989 14.417 1.00 83.50 181 LEU A O 1
ATOM 1473 N N . ILE A 1 182 ? -9.334 6.622 13.448 1.00 85.62 182 ILE A N 1
ATOM 1474 C CA . ILE A 1 182 ? -8.389 5.641 12.948 1.00 85.62 182 ILE A CA 1
ATOM 1475 C C . ILE A 1 182 ? -8.478 5.637 11.420 1.00 85.62 182 ILE A C 1
ATOM 1477 O O . ILE A 1 182 ? -9.562 5.656 10.831 1.00 85.62 182 ILE A O 1
ATOM 1481 N N . THR A 1 183 ? -7.320 5.647 10.767 1.00 85.81 183 THR A N 1
ATOM 1482 C CA . THR A 1 183 ? -7.207 5.547 9.311 1.00 85.81 183 THR A CA 1
ATOM 1483 C C . THR A 1 183 ? -6.434 4.291 8.943 1.00 85.81 183 THR A C 1
ATOM 1485 O O . THR A 1 183 ? -5.346 4.061 9.464 1.00 85.81 183 THR A O 1
ATOM 1488 N N . LEU A 1 184 ? -6.971 3.493 8.027 1.00 86.19 184 LEU A N 1
ATOM 1489 C CA . LEU A 1 184 ? -6.242 2.401 7.394 1.00 86.19 184 LEU A CA 1
ATOM 1490 C C . LEU A 1 184 ? -5.701 2.866 6.046 1.00 86.19 184 LEU A C 1
ATOM 1492 O O . LEU A 1 184 ? -6.459 3.397 5.234 1.00 86.19 184 LEU A O 1
ATOM 1496 N N . TYR A 1 185 ? -4.413 2.622 5.817 1.00 86.12 185 TYR A N 1
ATOM 1497 C CA . TYR A 1 185 ? -3.779 2.716 4.506 1.00 86.12 185 TYR A CA 1
ATOM 1498 C C . TYR A 1 185 ? -3.386 1.324 4.060 1.00 86.12 185 TYR A C 1
ATOM 1500 O O . TYR A 1 185 ? -2.587 0.648 4.706 1.00 86.12 185 TYR A O 1
ATOM 1508 N N . LEU A 1 186 ? -3.952 0.910 2.944 1.00 87.12 186 LEU A N 1
ATOM 1509 C CA . LEU A 1 186 ? -3.640 -0.344 2.302 1.00 87.12 186 LEU A CA 1
ATOM 1510 C C . LEU A 1 186 ? -2.886 -0.027 1.029 1.00 87.12 186 LEU A C 1
ATOM 1512 O O . LEU A 1 186 ? -3.430 0.624 0.148 1.00 87.12 186 LEU A O 1
ATOM 1516 N N . VAL A 1 187 ? -1.635 -0.445 0.961 1.00 87.62 187 VAL A N 1
ATOM 1517 C CA . VAL A 1 187 ? -0.729 -0.089 -0.123 1.00 87.62 187 VAL A CA 1
ATOM 1518 C C . VAL A 1 187 ? -0.251 -1.375 -0.768 1.00 87.62 187 VAL A C 1
ATOM 1520 O O . VAL A 1 187 ? 0.242 -2.270 -0.077 1.00 87.62 187 VAL A O 1
ATOM 1523 N N . ALA A 1 188 ? -0.414 -1.477 -2.081 1.00 88.12 188 ALA A N 1
ATOM 1524 C CA . ALA A 1 188 ? 0.088 -2.587 -2.864 1.00 88.12 188 ALA A CA 1
ATOM 1525 C C . ALA A 1 188 ? 0.976 -2.103 -4.006 1.00 88.12 188 ALA A C 1
ATOM 1527 O O . ALA A 1 188 ? 0.617 -1.186 -4.745 1.00 88.12 188 ALA A O 1
ATOM 1528 N N . PHE A 1 189 ? 2.106 -2.783 -4.169 1.00 84.56 189 PHE A N 1
ATOM 1529 C CA . PHE A 1 189 ? 3.081 -2.530 -5.221 1.00 84.56 189 PHE A CA 1
ATOM 1530 C C . PHE A 1 189 ? 3.310 -3.794 -6.040 1.00 84.56 189 PHE A C 1
ATOM 1532 O O . PHE A 1 189 ? 3.295 -4.910 -5.520 1.00 84.56 189 PHE A O 1
ATOM 1539 N N . ARG A 1 190 ? 3.587 -3.641 -7.333 1.00 82.75 190 ARG A N 1
ATOM 1540 C CA . ARG A 1 190 ? 4.027 -4.761 -8.185 1.00 82.75 190 ARG A CA 1
ATOM 1541 C C . ARG A 1 190 ? 5.470 -5.215 -7.880 1.00 82.75 190 ARG A C 1
ATOM 1543 O O . ARG A 1 190 ? 5.889 -6.269 -8.350 1.00 82.75 190 ARG A O 1
ATOM 1550 N N . TYR A 1 191 ? 6.217 -4.433 -7.107 1.00 74.62 191 TYR A N 1
ATOM 1551 C CA . TYR A 1 191 ? 7.627 -4.634 -6.773 1.00 74.62 191 TYR A CA 1
ATOM 1552 C C . TYR A 1 191 ? 7.871 -4.416 -5.276 1.00 74.62 191 TYR A C 1
ATOM 1554 O O . TYR A 1 191 ? 7.068 -3.779 -4.595 1.00 74.62 191 TYR A O 1
ATOM 1562 N N . GLU A 1 192 ? 8.961 -4.975 -4.758 1.00 72.94 192 GLU A N 1
ATOM 1563 C CA . GLU A 1 192 ? 9.298 -4.862 -3.343 1.00 72.94 192 GLU A CA 1
ATOM 1564 C C . GLU A 1 192 ? 9.818 -3.456 -3.030 1.00 72.94 192 GLU A C 1
ATOM 1566 O O . GLU A 1 192 ? 10.672 -2.931 -3.744 1.00 72.94 192 GLU A O 1
ATOM 1571 N N . ILE A 1 193 ? 9.346 -2.861 -1.933 1.00 71.06 193 ILE A N 1
ATOM 1572 C CA . ILE A 1 193 ? 9.922 -1.632 -1.377 1.00 71.06 193 ILE A CA 1
ATOM 1573 C C . ILE A 1 193 ? 10.521 -1.973 -0.015 1.00 71.06 193 ILE A C 1
ATOM 1575 O O . ILE A 1 193 ? 9.900 -1.757 1.028 1.00 71.06 193 ILE A O 1
ATOM 1579 N N . LYS A 1 194 ? 11.743 -2.523 -0.026 1.00 68.56 194 LYS A N 1
ATOM 1580 C CA . LYS A 1 194 ? 12.477 -2.919 1.193 1.00 68.56 194 LYS A CA 1
ATOM 1581 C C . LYS A 1 194 ? 12.589 -1.779 2.195 1.00 68.56 194 LYS A C 1
ATOM 1583 O O . LYS A 1 194 ? 12.498 -1.992 3.400 1.00 68.56 194 LYS A O 1
ATOM 1588 N N . ASP A 1 195 ? 12.713 -0.554 1.700 1.00 67.69 195 ASP A N 1
ATOM 1589 C CA . ASP A 1 195 ? 12.839 0.608 2.566 1.00 67.69 195 ASP A CA 1
ATOM 1590 C C . ASP A 1 195 ? 11.560 0.941 3.319 1.00 67.69 195 ASP A C 1
ATOM 1592 O O . ASP A 1 195 ? 11.655 1.422 4.437 1.00 67.69 195 ASP A O 1
ATOM 1596 N N . LEU A 1 196 ? 10.373 0.609 2.804 1.00 71.38 196 LEU A N 1
ATOM 1597 C CA . LEU A 1 196 ? 9.129 0.802 3.550 1.00 71.38 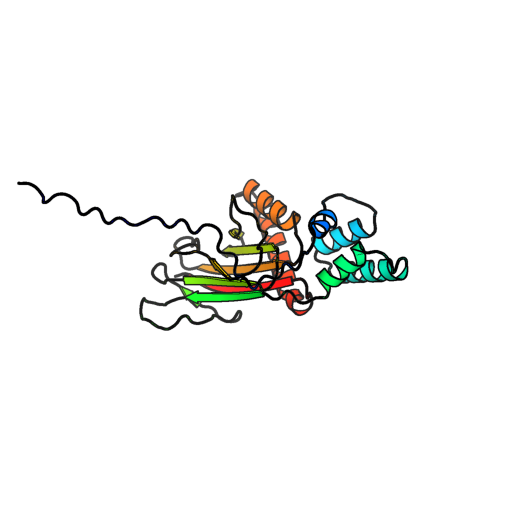196 LEU A CA 1
ATOM 1598 C C . LEU A 1 196 ? 9.078 -0.111 4.788 1.00 71.38 196 LEU A C 1
ATOM 1600 O O . LEU A 1 196 ? 8.643 0.305 5.864 1.00 71.38 196 LEU A O 1
ATOM 1604 N N . GLU A 1 197 ? 9.574 -1.341 4.651 1.00 69.75 197 GLU A N 1
ATOM 1605 C CA . GLU A 1 197 ? 9.701 -2.291 5.758 1.00 69.75 197 GLU A CA 1
ATOM 1606 C C . GLU A 1 197 ? 10.816 -1.885 6.731 1.00 69.75 197 GLU A C 1
ATOM 1608 O O . GLU A 1 197 ? 10.589 -1.839 7.942 1.00 69.75 197 GLU A O 1
ATOM 1613 N N . ASN A 1 198 ? 11.993 -1.507 6.221 1.00 72.81 198 ASN A N 1
ATOM 1614 C CA . ASN A 1 198 ? 13.094 -0.995 7.042 1.00 72.81 198 ASN A CA 1
ATOM 1615 C C . ASN A 1 198 ? 12.678 0.252 7.829 1.00 72.81 198 ASN A C 1
ATOM 1617 O O . ASN A 1 198 ? 12.978 0.363 9.016 1.00 72.81 198 ASN A O 1
ATOM 1621 N N . PHE A 1 199 ? 11.938 1.158 7.192 1.00 71.31 199 PHE A N 1
ATOM 1622 C CA . PHE A 1 199 ? 11.440 2.382 7.802 1.00 71.31 199 PHE A CA 1
ATOM 1623 C C . PHE A 1 199 ? 10.443 2.085 8.928 1.00 71.31 199 PHE A C 1
ATOM 1625 O O . PHE A 1 199 ? 10.515 2.677 10.007 1.00 71.31 199 PHE A O 1
ATOM 1632 N N . TYR A 1 200 ? 9.544 1.117 8.723 1.00 74.94 200 TYR A N 1
ATOM 1633 C CA . TYR A 1 200 ? 8.658 0.646 9.787 1.00 74.94 200 TYR A CA 1
ATOM 1634 C C . TYR A 1 200 ? 9.424 -0.030 10.938 1.00 74.94 200 TYR A C 1
ATOM 1636 O O . TYR A 1 200 ? 9.120 0.190 12.114 1.00 74.94 200 TYR A O 1
ATOM 1644 N N . ASN A 1 201 ? 10.453 -0.818 10.629 1.00 77.25 201 ASN A N 1
ATOM 1645 C CA . ASN A 1 201 ? 11.301 -1.432 11.649 1.00 77.25 201 ASN A CA 1
ATOM 1646 C C . ASN A 1 201 ? 12.071 -0.373 12.456 1.00 77.25 201 ASN A C 1
ATOM 1648 O O . ASN A 1 201 ? 12.143 -0.472 13.684 1.00 77.25 201 ASN A O 1
ATOM 1652 N N . GLU A 1 202 ? 12.572 0.680 11.804 1.00 78.38 202 GLU A N 1
ATOM 1653 C CA . GLU A 1 202 ? 13.219 1.808 12.477 1.00 78.38 202 GLU A CA 1
ATOM 1654 C C . GLU A 1 202 ? 12.235 2.557 13.390 1.00 78.38 202 GLU A C 1
ATOM 1656 O O . GLU A 1 202 ? 12.575 2.865 14.537 1.00 78.38 202 GLU A O 1
ATOM 1661 N N . LEU A 1 203 ? 10.999 2.786 12.934 1.00 76.75 203 LEU A N 1
ATOM 1662 C CA . LEU A 1 203 ? 9.922 3.347 13.757 1.00 76.75 203 LEU A CA 1
ATOM 1663 C C . LEU A 1 203 ? 9.713 2.547 15.047 1.00 76.75 203 LEU A C 1
ATOM 1665 O O . LEU A 1 203 ? 9.685 3.125 16.137 1.00 76.75 203 LEU A O 1
ATOM 1669 N N . LYS A 1 204 ? 9.626 1.216 14.933 1.00 76.12 204 LYS A N 1
ATOM 1670 C CA . LYS A 1 204 ? 9.444 0.313 16.077 1.00 76.12 204 LYS A CA 1
ATOM 1671 C C . LYS A 1 204 ? 10.613 0.397 17.062 1.00 76.12 204 LYS A C 1
ATOM 1673 O O . LYS A 1 204 ? 10.388 0.466 18.269 1.00 76.12 204 LYS A O 1
ATOM 1678 N N . MET A 1 205 ? 11.850 0.422 16.561 1.00 79.25 205 MET A N 1
ATOM 1679 C CA . MET A 1 205 ? 13.056 0.503 17.399 1.00 79.25 205 MET A CA 1
ATOM 1680 C C . MET A 1 205 ? 13.186 1.835 18.148 1.00 79.25 205 MET A C 1
ATOM 1682 O O . MET A 1 205 ? 13.786 1.873 19.218 1.00 79.25 205 MET A O 1
ATOM 1686 N N . ASN A 1 206 ? 12.619 2.917 17.608 1.00 74.69 206 ASN A N 1
ATOM 1687 C CA . ASN A 1 206 ? 12.709 4.261 18.183 1.00 74.69 206 ASN A CA 1
ATOM 1688 C C . ASN A 1 206 ? 11.426 4.688 18.923 1.00 74.69 206 ASN A C 1
ATOM 1690 O O . ASN A 1 206 ? 11.251 5.876 19.198 1.00 74.69 206 ASN A O 1
ATOM 1694 N N . SER A 1 207 ? 10.519 3.754 19.236 1.00 72.62 207 SER A N 1
ATOM 1695 C CA . SER A 1 207 ? 9.267 4.015 19.964 1.00 72.62 207 SER A CA 1
ATOM 1696 C C . SER A 1 207 ? 9.490 4.820 21.252 1.00 72.62 207 SER A C 1
ATOM 1698 O O . SER A 1 207 ? 10.279 4.422 22.103 1.00 72.62 207 SER A O 1
ATOM 1700 N N . GLY A 1 208 ? 8.777 5.942 21.404 1.00 66.81 208 GLY A N 1
ATOM 1701 C CA . GLY A 1 208 ? 8.852 6.811 22.589 1.00 66.81 208 GLY A CA 1
ATOM 1702 C C . GLY A 1 208 ? 9.999 7.833 22.604 1.00 66.81 208 GLY A C 1
ATOM 1703 O O . GLY A 1 208 ? 10.216 8.474 23.628 1.00 66.81 208 GLY A O 1
ATOM 1704 N N . SER A 1 209 ? 10.731 8.000 21.496 1.00 73.31 209 SER A N 1
ATOM 1705 C CA . SER A 1 209 ? 11.764 9.038 21.333 1.00 73.31 209 SER A CA 1
ATOM 1706 C C . SER A 1 209 ? 11.287 10.200 20.450 1.00 73.31 209 SER A C 1
ATOM 1708 O O . SER A 1 209 ? 10.404 10.020 19.620 1.00 73.31 209 SER A O 1
ATOM 1710 N N . GLU A 1 210 ? 11.922 11.372 20.541 1.00 69.12 210 GLU A N 1
ATOM 1711 C CA . GLU A 1 210 ? 11.667 12.512 19.633 1.00 69.12 210 GLU A CA 1
ATOM 1712 C C . GLU A 1 210 ? 11.935 12.157 18.154 1.00 69.12 210 GLU A C 1
ATOM 1714 O O . GLU A 1 210 ? 11.264 12.634 17.237 1.00 69.12 210 GLU A O 1
ATOM 1719 N N . LYS A 1 211 ? 12.863 11.221 17.914 1.00 73.88 211 LYS A N 1
ATOM 1720 C CA . LYS A 1 211 ? 13.130 10.654 16.587 1.00 73.88 211 LYS A CA 1
ATOM 1721 C C . LYS A 1 211 ? 11.912 9.905 16.023 1.00 73.88 211 LYS A C 1
ATOM 1723 O O . LYS A 1 211 ? 11.747 9.866 14.804 1.00 73.88 211 LYS A O 1
ATOM 1728 N N . ASN A 1 212 ? 11.041 9.356 16.876 1.00 75.06 212 ASN A N 1
ATOM 1729 C CA . ASN A 1 212 ? 9.817 8.676 16.454 1.00 75.06 212 ASN A CA 1
ATOM 1730 C C . ASN A 1 212 ? 8.878 9.620 15.696 1.00 75.06 212 ASN A C 1
ATOM 1732 O O . ASN A 1 212 ? 8.471 9.295 14.586 1.00 75.06 212 ASN A O 1
ATOM 1736 N N . THR A 1 213 ? 8.624 10.817 16.230 1.00 73.06 213 THR A N 1
ATOM 1737 C CA . THR A 1 213 ? 7.713 11.799 15.621 1.00 73.06 213 THR A CA 1
ATOM 1738 C C . THR A 1 213 ? 8.166 12.203 14.215 1.00 73.06 213 THR A C 1
ATOM 1740 O O . THR A 1 213 ? 7.360 12.278 13.288 1.00 73.06 213 THR A O 1
ATOM 1743 N N . ILE A 1 214 ? 9.475 12.400 14.009 1.00 77.81 214 ILE A N 1
ATOM 1744 C CA . ILE A 1 214 ? 10.043 12.709 12.684 1.00 77.81 214 ILE A CA 1
ATOM 1745 C C . ILE A 1 214 ? 9.814 11.550 11.709 1.00 77.81 214 ILE A C 1
ATOM 1747 O O . ILE A 1 214 ? 9.432 11.772 10.557 1.00 77.81 214 ILE A O 1
ATOM 1751 N N . LEU A 1 215 ? 10.058 10.318 12.157 1.00 75.81 215 LEU A N 1
ATOM 1752 C CA . LEU A 1 215 ? 9.868 9.135 11.327 1.00 75.81 215 LEU A CA 1
ATOM 1753 C C . LEU A 1 215 ? 8.381 8.944 10.981 1.00 75.81 215 LEU A C 1
ATOM 1755 O O . LEU A 1 215 ? 8.050 8.716 9.819 1.00 75.81 215 LEU A O 1
ATOM 1759 N N . VAL A 1 216 ? 7.471 9.129 11.940 1.00 76.00 216 VAL A N 1
ATOM 1760 C CA . VAL A 1 216 ? 6.021 9.018 11.718 1.00 76.00 216 VAL A CA 1
ATOM 1761 C C . VAL A 1 216 ? 5.560 10.023 10.669 1.00 76.00 216 VAL A C 1
ATOM 1763 O O . VAL A 1 216 ? 4.895 9.643 9.704 1.00 76.00 216 VAL A O 1
ATOM 1766 N N . ASN A 1 217 ? 5.994 11.280 10.785 1.00 77.44 217 ASN A N 1
ATOM 1767 C CA . ASN A 1 217 ? 5.669 12.326 9.817 1.00 77.44 217 ASN A CA 1
ATOM 1768 C C . ASN A 1 217 ? 6.177 12.009 8.406 1.00 77.44 217 ASN A C 1
ATOM 1770 O O . ASN A 1 217 ? 5.465 12.239 7.426 1.00 77.44 217 ASN A O 1
ATOM 1774 N N . LYS A 1 218 ? 7.381 11.439 8.285 1.00 79.75 218 LYS A N 1
ATOM 1775 C CA . LYS A 1 218 ? 7.927 10.996 6.994 1.00 79.75 218 LYS A CA 1
ATOM 1776 C C . LYS A 1 218 ? 7.100 9.863 6.380 1.00 79.75 218 LYS A C 1
ATOM 1778 O O . LYS A 1 218 ? 6.737 9.969 5.209 1.00 79.75 218 LYS A O 1
ATOM 1783 N N . LEU A 1 219 ? 6.746 8.829 7.152 1.00 79.00 219 LEU A N 1
ATOM 1784 C CA . LEU A 1 219 ? 5.908 7.730 6.650 1.00 79.00 219 LEU A CA 1
ATOM 1785 C C . LEU A 1 219 ? 4.507 8.220 6.274 1.00 79.00 219 LEU A C 1
ATOM 1787 O O . LEU A 1 219 ? 4.001 7.862 5.216 1.00 79.00 219 LEU A O 1
ATOM 1791 N N . LEU A 1 220 ? 3.899 9.090 7.084 1.00 77.06 220 LEU A N 1
ATOM 1792 C CA . LEU A 1 220 ? 2.613 9.715 6.764 1.00 77.06 220 LEU A CA 1
ATOM 1793 C C . LEU A 1 220 ? 2.668 10.510 5.467 1.00 77.06 220 LEU A C 1
ATOM 1795 O O . LEU A 1 220 ? 1.771 10.381 4.636 1.00 77.06 220 LEU A O 1
ATOM 1799 N N . SER A 1 221 ? 3.702 11.336 5.305 1.00 79.31 221 SER A N 1
ATOM 1800 C CA . SER A 1 221 ? 3.910 12.114 4.085 1.00 79.31 221 SER A CA 1
ATOM 1801 C C . SER A 1 221 ? 4.031 11.189 2.878 1.00 79.31 221 SER A C 1
ATOM 1803 O O . SER A 1 221 ? 3.345 11.394 1.878 1.00 79.31 221 SER A O 1
ATOM 1805 N N . ARG A 1 222 ? 4.805 10.103 3.010 1.00 78.75 222 ARG A N 1
ATOM 1806 C CA . ARG A 1 222 ? 4.936 9.104 1.953 1.00 78.75 222 ARG A CA 1
ATOM 1807 C C . ARG A 1 222 ? 3.603 8.441 1.624 1.00 78.75 222 ARG A C 1
ATOM 1809 O O . ARG A 1 222 ? 3.197 8.490 0.475 1.00 78.75 222 ARG A O 1
ATOM 1816 N N . LEU A 1 223 ? 2.886 7.892 2.604 1.00 76.81 223 LEU A N 1
ATOM 1817 C CA . LEU A 1 223 ? 1.590 7.236 2.383 1.00 76.81 223 LEU A CA 1
ATOM 1818 C C . LEU A 1 223 ? 0.555 8.181 1.755 1.00 76.81 223 LEU A C 1
ATOM 1820 O O . LEU A 1 223 ? -0.213 7.764 0.892 1.00 76.81 223 LEU A O 1
ATOM 1824 N N . LYS A 1 224 ? 0.545 9.459 2.157 1.00 76.00 224 LYS A N 1
ATOM 1825 C CA . LYS A 1 224 ? -0.304 10.492 1.541 1.00 76.00 224 LYS A CA 1
ATOM 1826 C C . LYS A 1 224 ? 0.102 10.772 0.095 1.00 76.00 224 LYS A C 1
ATOM 1828 O O . LYS A 1 224 ? -0.778 10.913 -0.752 1.00 76.00 224 LYS A O 1
ATOM 1833 N N . ASN A 1 225 ? 1.402 10.851 -0.182 1.00 75.75 225 ASN A N 1
ATOM 1834 C CA . ASN A 1 225 ? 1.913 11.034 -1.535 1.00 75.75 225 ASN A CA 1
ATOM 1835 C C . ASN A 1 225 ? 1.529 9.847 -2.428 1.00 75.75 225 ASN A C 1
ATOM 1837 O O . ASN A 1 225 ? 0.928 10.055 -3.473 1.00 75.75 225 ASN A O 1
ATOM 1841 N N . GLU A 1 226 ? 1.756 8.618 -1.959 1.00 74.94 226 GLU A N 1
ATOM 1842 C CA . GLU A 1 226 ? 1.357 7.390 -2.657 1.00 74.94 226 GLU A CA 1
ATOM 1843 C C . GLU A 1 226 ? -0.144 7.362 -2.925 1.00 74.94 226 GLU A C 1
ATOM 1845 O O . GLU A 1 226 ? -0.566 7.101 -4.041 1.00 74.94 226 GLU A O 1
ATOM 1850 N N . TYR A 1 227 ? -0.967 7.692 -1.928 1.00 68.12 227 TYR A N 1
ATOM 1851 C CA . TYR A 1 227 ? -2.415 7.778 -2.108 1.00 68.12 227 TYR A CA 1
ATOM 1852 C C . TYR A 1 227 ? -2.815 8.812 -3.170 1.00 68.12 227 TYR A C 1
ATOM 1854 O O . TYR A 1 227 ? -3.721 8.567 -3.960 1.00 68.12 227 TYR A O 1
ATOM 1862 N N . THR A 1 228 ? -2.135 9.961 -3.201 1.00 69.12 228 THR A N 1
ATOM 1863 C CA . THR A 1 228 ? -2.431 11.044 -4.151 1.00 69.12 228 THR A CA 1
ATOM 1864 C C . THR A 1 228 ? -1.998 10.688 -5.569 1.00 69.12 228 THR A C 1
ATOM 1866 O O . THR A 1 228 ? -2.721 10.993 -6.510 1.00 69.12 228 THR A O 1
ATOM 1869 N N . GLN A 1 229 ? -0.841 10.041 -5.721 1.00 67.25 229 GLN A N 1
ATOM 1870 C CA . GLN A 1 229 ? -0.276 9.682 -7.021 1.00 67.25 229 GLN A CA 1
ATOM 1871 C C . GLN A 1 229 ? -0.770 8.320 -7.540 1.00 67.25 229 GLN A C 1
ATOM 1873 O O . GLN A 1 229 ? -0.630 8.040 -8.723 1.00 67.25 229 GLN A O 1
ATOM 1878 N N . ALA A 1 230 ? -1.378 7.469 -6.704 1.00 65.94 230 ALA A N 1
ATOM 1879 C CA . ALA A 1 230 ? -1.869 6.143 -7.096 1.00 65.94 230 ALA A CA 1
ATOM 1880 C C . ALA A 1 230 ? -2.767 6.113 -8.348 1.00 65.94 230 ALA A C 1
ATOM 1882 O O . ALA A 1 230 ? -2.643 5.162 -9.122 1.00 65.94 230 ALA A O 1
ATOM 1883 N N . PRO A 1 231 ? -3.653 7.100 -8.605 1.00 64.00 231 PRO A N 1
ATOM 1884 C CA . PRO A 1 231 ? -4.398 7.149 -9.863 1.00 64.00 231 PRO A CA 1
ATOM 1885 C C . PRO A 1 231 ? -3.494 7.220 -11.105 1.00 64.00 231 PRO A C 1
ATOM 1887 O O . PRO A 1 231 ? -3.862 6.678 -12.149 1.00 64.00 231 PRO A O 1
ATOM 1890 N N . ASP A 1 232 ? -2.318 7.834 -10.959 1.00 62.78 232 ASP A N 1
ATOM 1891 C CA . ASP A 1 232 ? -1.359 8.155 -12.018 1.00 62.78 232 ASP A CA 1
ATOM 1892 C C . ASP A 1 232 ? -0.126 7.234 -12.027 1.00 62.78 232 ASP A C 1
ATOM 1894 O O . ASP A 1 232 ? 0.664 7.281 -12.968 1.00 62.78 232 ASP A O 1
ATOM 1898 N N . ILE A 1 233 ? 0.021 6.347 -11.032 1.00 67.06 233 ILE A N 1
ATOM 1899 C CA . ILE A 1 233 ? 1.073 5.322 -10.969 1.00 67.06 233 ILE A CA 1
ATOM 1900 C C . ILE A 1 233 ? 0.438 3.943 -11.167 1.00 67.06 233 ILE A C 1
ATOM 1902 O O . ILE A 1 233 ? -0.010 3.308 -10.210 1.00 67.06 233 ILE A O 1
ATOM 1906 N N . PRO A 1 234 ? 0.423 3.410 -12.398 1.00 67.50 234 PRO A N 1
ATOM 1907 C CA . PRO A 1 234 ? -0.197 2.124 -12.680 1.00 67.50 234 PRO A CA 1
ATOM 1908 C C . PRO A 1 234 ? 0.331 0.970 -11.808 1.00 67.50 234 PRO A C 1
ATOM 1910 O O . PRO A 1 234 ? -0.445 0.111 -11.404 1.00 67.50 234 PRO A O 1
ATOM 1913 N N . GLY A 1 235 ? 1.622 0.934 -11.470 1.00 65.81 235 GLY A N 1
ATOM 1914 C CA . GLY A 1 235 ? 2.212 -0.125 -10.633 1.00 65.81 235 GLY A CA 1
ATOM 1915 C C . GLY A 1 235 ? 1.791 -0.131 -9.153 1.00 65.81 235 GLY A C 1
ATOM 1916 O O . GLY A 1 235 ? 2.148 -1.072 -8.434 1.00 65.81 235 GLY A O 1
ATOM 1917 N N . LEU A 1 236 ? 1.047 0.888 -8.716 1.00 78.38 236 LEU A N 1
ATOM 1918 C CA . LEU A 1 236 ? 0.637 1.143 -7.341 1.00 78.38 236 LEU A CA 1
ATOM 1919 C C . LEU A 1 236 ? -0.886 1.079 -7.214 1.00 78.38 236 LEU A C 1
ATOM 1921 O O . LEU A 1 236 ? -1.635 1.554 -8.064 1.00 78.38 236 LEU A O 1
ATOM 1925 N N . SER A 1 237 ? -1.357 0.514 -6.111 1.00 81.06 237 SER A N 1
ATOM 1926 C CA . SER A 1 237 ? -2.748 0.645 -5.696 1.00 81.06 237 SER A CA 1
ATOM 1927 C C . SER A 1 237 ? -2.80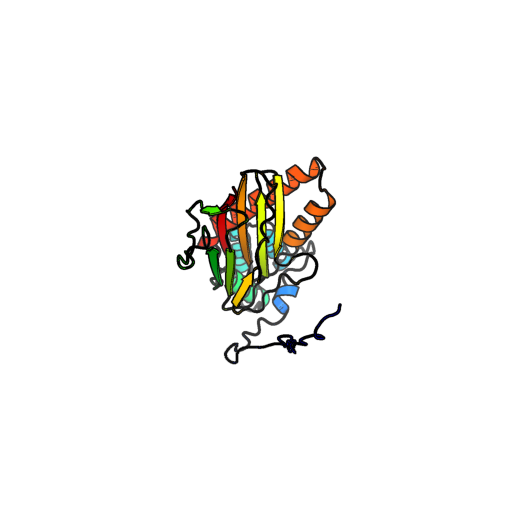5 0.986 -4.220 1.00 81.06 237 SER A C 1
ATOM 1929 O O . SER A 1 237 ? -2.172 0.319 -3.399 1.00 81.06 237 SER A O 1
ATOM 1931 N N . VAL A 1 238 ? -3.568 2.024 -3.885 1.00 81.38 238 VAL A N 1
ATOM 1932 C CA . VAL A 1 238 ? -3.776 2.450 -2.504 1.00 81.38 238 VAL A CA 1
ATOM 1933 C C . VAL A 1 238 ? -5.263 2.452 -2.201 1.00 81.38 238 VAL A C 1
ATOM 1935 O O . VAL A 1 238 ? -6.041 2.999 -2.971 1.00 81.38 238 VAL A O 1
ATOM 1938 N N . GLY A 1 239 ? -5.638 1.836 -1.084 1.00 80.44 239 GLY A N 1
ATOM 1939 C CA . GLY A 1 239 ? -6.954 1.953 -0.473 1.00 80.44 239 GLY A CA 1
ATOM 1940 C C . GLY A 1 239 ? -6.862 2.720 0.841 1.00 80.44 239 GLY A C 1
ATOM 1941 O O . GLY A 1 239 ? -5.960 2.463 1.648 1.00 80.44 239 GLY A O 1
ATOM 1942 N N . ARG A 1 240 ? -7.799 3.637 1.087 1.00 84.50 240 ARG A N 1
ATOM 1943 C CA . ARG A 1 240 ? -7.848 4.429 2.327 1.00 84.50 240 ARG A CA 1
ATOM 1944 C C . ARG A 1 240 ? -9.221 4.348 2.981 1.00 84.50 240 ARG A C 1
ATOM 1946 O O . ARG A 1 240 ? -10.224 4.692 2.372 1.00 84.50 240 ARG A O 1
ATOM 1953 N N . TYR A 1 241 ? -9.255 3.957 4.254 1.00 83.25 241 TYR A N 1
ATOM 1954 C CA . TYR A 1 241 ? -10.494 3.868 5.036 1.00 83.25 241 TYR A CA 1
ATOM 1955 C C . TYR A 1 241 ? -10.377 4.675 6.321 1.00 83.25 241 TYR A C 1
ATOM 1957 O O . TYR A 1 241 ? -9.375 4.559 7.024 1.00 83.25 241 TYR A O 1
ATOM 1965 N N . GLN A 1 242 ? -11.401 5.461 6.653 1.00 83.00 242 GLN A N 1
ATOM 1966 C CA . GLN A 1 242 ? -11.435 6.263 7.876 1.00 83.00 242 GLN A CA 1
ATOM 1967 C C . GLN A 1 242 ? -12.633 5.894 8.743 1.00 83.00 242 GLN A C 1
ATOM 1969 O O . GLN A 1 242 ? -13.767 5.811 8.272 1.00 83.00 242 GLN A O 1
ATOM 1974 N N . PHE A 1 243 ? -12.389 5.708 10.034 1.00 83.00 243 PHE A N 1
ATOM 1975 C CA . PHE A 1 243 ? -13.436 5.375 10.989 1.00 83.00 243 PHE A CA 1
ATOM 1976 C C . PHE A 1 243 ? -13.187 6.056 12.324 1.00 83.00 243 PHE A C 1
ATOM 1978 O O . PHE A 1 243 ? -12.059 6.183 12.797 1.00 83.00 243 PHE A O 1
ATOM 1985 N N . ARG A 1 244 ? -14.279 6.511 12.922 1.00 83.12 244 ARG A N 1
ATOM 1986 C CA . ARG A 1 244 ? -14.365 6.902 14.313 1.00 83.12 244 ARG A CA 1
ATOM 1987 C C . ARG A 1 244 ? -14.652 5.642 15.113 1.00 83.12 244 ARG A C 1
ATOM 1989 O O . ARG A 1 244 ? -15.718 5.047 14.977 1.00 83.12 244 ARG A O 1
ATOM 1996 N N . TYR A 1 245 ? -13.678 5.224 15.900 1.00 79.38 245 TYR A N 1
ATOM 1997 C CA . TYR A 1 245 ? -13.904 4.187 16.888 1.00 79.38 245 TYR A CA 1
ATOM 1998 C C . TYR A 1 245 ? -14.527 4.852 18.115 1.00 79.38 245 TYR A C 1
ATOM 2000 O O . TYR A 1 245 ? -14.037 5.904 18.527 1.00 79.38 245 TYR A O 1
ATOM 2008 N N . GLU A 1 246 ? -15.627 4.314 18.636 1.00 79.56 246 GLU A N 1
ATOM 2009 C CA . GLU A 1 246 ? -16.373 4.846 19.790 1.00 79.56 246 GLU A CA 1
ATOM 2010 C C . GLU A 1 246 ? -16.261 3.938 21.021 1.00 79.56 246 GLU A C 1
ATOM 2012 O O . GLU A 1 246 ? -16.292 2.691 20.874 1.00 79.56 246 GLU A O 1
#

Secondary structure (DSSP, 8-state):
---------------------TT-------THHHHHS--S---SHHHHHHHHHHHT-HHHHHHHHHHHHHH-TT-HHHHHHHHHHHSPP-EEEEEEE-GGGS----PPPPTT-EEEE-TTS-EEEEEEESS-EEEEEEEEETTTEEEEEES-TTS-SEE-SEEEEE-SSS--S---SS-EEEEEEEEEESS--HHHHHHHHHHHHTTTSHHHHHHHHHHHHHHHHHHHHTTT-TTEEEEEEEEEE-

pLDDT: mean 70.17, std 17.93, range [26.5, 93.5]

Radius of gyration: 21.43 Å; chains: 1; bounding box: 54×50×70 Å

Sequence (246 aa):
MFLPALLIILLGFYTITDYKPPWVEDAKITDKSDVIISNSEDNSVTGKISNFIRDGEYDLALQEIENGLKEDPANSDLKILHTMLTKKLKIDFKFNYLPAQKYITSKNVDESTFLSLTKEDPYWLTIHSFEKCYLYLFQIKGEEEIKLLYPGEKSSNLFPGGKIRIPDGFEWLHPSGKSELITLYLVAFRYEIKDLENFYNELKMNSGSEKNTILVNKLLSRLKNEYTQAPDIPGLSVGRYQFRYE

Foldseek 3Di:
DDDDDDDDDPPPPPPPPDDDDPPPPPPPPDPVQQVLLDDDCDPDLSNVLNVCVLVVVLVVSLVSLVVVCVVPVPDPSSVVSNCLFPAAFDKDKFKFKDPPVPPDGTDGDDQPDAAEDEQVIDIKMKMFGPAKKQKWKWKDWPQQDIDTLPPPDDDGSIDGGGMDIPPPDGDPDDDPPDWTKMKMKMKIFRGDNVVLVVLVVVLVVQPPHPVNSVSSNVNVVVSVSLVVCVVVGNRMDIGMHMYTYD